Protein AF-A0A3C1HB62-F1 (afdb_monomer_lite)

Sequence (242 aa):
MCKCTKHFLVILIAGFAIGSRAVAGYGIGVTSPPEFAATLDGNAAFEARFFAAHFQQVFPASEFGALPPRGALLRTITYYQDPLGPVYPPKDGFGGVEIRVSTVTRDGSSLSPVFSENLGLDDFELIRPGDLHSLGRGIDLSSSSDGFLYDPAKGNLLLDVRGLALPFIVDGFTSDHPTSVWQLRGDGSLPAGKLTVNGLVTGFGFWVVPEPGVGLLTTTGLVCLAALRRVDRMPRLVSDRG

pLDDT: mean 83.86, std 13.92, range [47.91, 98.5]

Foldseek 3Di:
DDPVVVVVVVVLVVVVVVLPPQPFWDKDKFKPPNVCVVPVAAPDWAAQLQFQQKKKFWAALVSVVVADAQAFFWFKKKWAFHPVKDQADPPDDLFDKWKKKAFAADAQQRDDQQPVVGHHPQIGTNAGGPQFDDDDNIGIGGGPDPGDGDHSVRHIMMMMIGRGHHRIITHWYAAPHFGMFHDHPVCNPDSGGDTGRIDGTMMIMTIHRPDSPVVVVVVSVVVVVVVVVVVVPDPPPPPPDD

Structure (mmCIF, N/CA/C/O backbone):
data_AF-A0A3C1HB62-F1
#
_entry.id   AF-A0A3C1HB62-F1
#
loop_
_atom_site.group_PDB
_atom_site.id
_atom_site.type_symbol
_atom_site.label_atom_id
_atom_site.label_alt_id
_atom_site.label_comp_id
_atom_site.label_asym_id
_atom_site.label_entity_id
_atom_site.label_seq_id
_atom_site.pdbx_PDB_ins_code
_atom_site.Cartn_x
_atom_site.Cartn_y
_atom_site.Cartn_z
_atom_site.occupancy
_atom_site.B_iso_or_equiv
_atom_site.auth_seq_id
_atom_site.auth_comp_id
_atom_site.auth_asym_id
_atom_site.auth_atom_id
_atom_site.pdbx_PDB_model_num
ATOM 1 N N . MET A 1 1 ? -16.126 -6.674 58.981 1.00 48.59 1 MET A N 1
ATOM 2 C CA . MET A 1 1 ? -16.005 -6.775 57.506 1.00 48.59 1 MET A CA 1
ATOM 3 C C . MET A 1 1 ? -16.963 -7.849 57.008 1.00 48.59 1 MET A C 1
ATOM 5 O O . MET A 1 1 ? -16.872 -8.986 57.453 1.00 48.59 1 MET A O 1
ATOM 9 N N . CYS A 1 2 ? -17.941 -7.469 56.185 1.00 47.91 2 CYS A N 1
ATOM 10 C CA . CYS A 1 2 ? -19.078 -8.311 55.808 1.00 47.91 2 CYS A CA 1
ATOM 11 C C . CYS A 1 2 ? -18.674 -9.342 54.734 1.00 47.91 2 CYS A C 1
ATOM 13 O O . CYS A 1 2 ? -18.113 -8.971 53.705 1.00 47.91 2 CYS A O 1
ATOM 15 N N . LYS A 1 3 ? -18.959 -10.636 54.948 1.00 54.09 3 LYS A N 1
ATOM 16 C CA . LYS A 1 3 ? -18.632 -11.741 54.014 1.00 54.09 3 LYS A CA 1
ATOM 17 C C . LYS A 1 3 ? -19.274 -11.591 52.617 1.00 54.09 3 LYS A C 1
ATOM 19 O O . LYS A 1 3 ? -18.842 -12.254 51.676 1.00 54.09 3 LYS A O 1
ATOM 24 N N . CYS A 1 4 ? -20.254 -10.697 52.469 1.00 53.28 4 CYS A N 1
ATOM 25 C CA . CYS A 1 4 ? -21.010 -10.492 51.232 1.00 53.28 4 CYS A CA 1
ATOM 26 C C . CYS A 1 4 ? -20.198 -9.797 50.116 1.00 53.28 4 CYS A C 1
ATOM 28 O O . CYS A 1 4 ? -20.368 -10.110 48.942 1.00 53.28 4 CYS A O 1
ATOM 30 N N . THR A 1 5 ? -19.243 -8.923 50.454 1.00 53.22 5 THR A N 1
ATOM 31 C CA . THR A 1 5 ? -18.505 -8.124 49.453 1.00 53.22 5 THR A CA 1
ATOM 32 C C . THR A 1 5 ? -17.505 -8.952 48.631 1.00 53.22 5 THR A C 1
ATOM 34 O O . THR A 1 5 ? -17.215 -8.613 47.488 1.00 53.22 5 THR A O 1
ATOM 37 N N . LYS A 1 6 ? -17.001 -10.074 49.172 1.00 55.34 6 LYS A N 1
ATOM 38 C CA . LYS A 1 6 ? -16.025 -10.931 48.471 1.00 55.34 6 LYS A CA 1
ATOM 39 C C . LYS A 1 6 ? -16.637 -11.744 47.324 1.00 55.34 6 LYS A C 1
ATOM 41 O O . LYS A 1 6 ? -15.957 -11.965 46.332 1.00 55.34 6 LYS A O 1
ATOM 46 N N . HIS A 1 7 ? -17.903 -12.156 47.422 1.00 55.56 7 HIS A N 1
ATOM 47 C CA . HIS A 1 7 ? -18.537 -12.992 46.389 1.00 55.56 7 HIS A CA 1
ATOM 48 C C . HIS A 1 7 ? -18.904 -12.190 45.134 1.00 55.56 7 HIS A C 1
ATOM 50 O O . HIS A 1 7 ? -18.809 -12.699 44.022 1.00 55.56 7 HIS A O 1
ATOM 56 N N . PHE A 1 8 ? -19.248 -10.911 45.303 1.00 56.19 8 PHE A N 1
ATOM 57 C CA . PHE A 1 8 ? -19.601 -10.028 44.193 1.00 56.19 8 PHE A CA 1
ATOM 58 C C . PHE A 1 8 ? -18.405 -9.706 43.285 1.00 56.19 8 PHE A C 1
ATOM 60 O O . PHE A 1 8 ? -18.545 -9.672 42.066 1.00 56.19 8 PHE A O 1
ATOM 67 N N . LEU A 1 9 ? -17.216 -9.532 43.872 1.00 55.94 9 LEU A N 1
ATOM 68 C CA . LEU A 1 9 ? -15.990 -9.253 43.124 1.00 55.94 9 LEU A CA 1
ATOM 69 C C . LEU A 1 9 ? -15.558 -10.450 42.256 1.00 55.94 9 LEU A C 1
ATOM 71 O O . LEU A 1 9 ? -15.143 -10.262 41.117 1.00 55.94 9 LEU A O 1
ATOM 75 N N . VAL A 1 10 ? -15.705 -11.683 42.757 1.00 58.12 10 VAL A N 1
ATOM 76 C CA . VAL A 1 10 ? -15.323 -12.900 42.013 1.00 58.12 10 VAL A CA 1
ATOM 77 C C . VAL A 1 10 ? -16.240 -13.148 40.810 1.00 58.12 10 VAL A C 1
ATOM 79 O O . VAL A 1 10 ? -15.750 -13.514 39.744 1.00 58.12 10 VAL A O 1
ATOM 82 N N . ILE A 1 11 ? -17.548 -12.890 40.932 1.00 57.25 11 ILE A N 1
ATOM 83 C CA . ILE A 1 11 ? -18.499 -13.045 39.815 1.00 57.25 11 ILE A CA 1
ATOM 84 C C . ILE A 1 11 ? -18.221 -12.021 38.703 1.00 57.25 11 ILE A C 1
ATOM 86 O O . ILE A 1 11 ? -18.316 -12.352 37.522 1.00 57.25 11 ILE A O 1
ATOM 90 N N . LEU A 1 12 ? -17.822 -10.799 39.064 1.00 56.31 12 LEU A N 1
ATOM 91 C CA . LEU A 1 12 ? -17.525 -9.738 38.099 1.00 56.31 12 LEU A CA 1
ATOM 92 C C . LEU A 1 12 ? -16.233 -10.022 37.308 1.00 56.31 12 LEU A C 1
ATOM 94 O O . LEU A 1 12 ? -16.190 -9.796 36.101 1.00 56.31 12 LEU A O 1
ATOM 98 N N . ILE A 1 13 ? -15.220 -10.604 37.962 1.00 57.03 13 ILE A N 1
ATOM 99 C CA . ILE A 1 13 ? -13.976 -11.052 37.310 1.00 57.03 13 ILE A CA 1
ATOM 100 C C . ILE A 1 13 ? -14.236 -12.273 36.408 1.00 57.03 13 ILE A C 1
ATOM 102 O O . ILE A 1 13 ? -13.749 -12.317 35.279 1.00 57.03 13 ILE A O 1
ATOM 106 N N . ALA A 1 14 ? -15.047 -13.239 36.857 1.00 55.53 14 ALA A N 1
ATOM 107 C CA . ALA A 1 14 ? -15.382 -14.424 36.062 1.00 55.53 14 ALA A CA 1
ATOM 108 C C . ALA A 1 14 ? -16.238 -14.093 34.823 1.00 55.53 14 ALA A C 1
ATOM 110 O O . ALA A 1 14 ? -16.046 -14.694 33.768 1.00 55.53 14 ALA A O 1
ATOM 111 N N . GLY A 1 15 ? -17.137 -13.104 34.908 1.00 53.94 15 GLY A N 1
ATOM 112 C CA . GLY A 1 15 ? -17.929 -12.640 33.762 1.00 53.94 15 GLY A CA 1
ATOM 113 C C . GLY A 1 15 ? -17.085 -11.983 32.663 1.00 53.94 15 GLY A C 1
ATOM 114 O O . GLY A 1 15 ? -17.333 -12.208 31.478 1.00 53.94 15 GLY A O 1
ATOM 115 N N . PHE A 1 16 ? -16.039 -11.238 33.039 1.00 54.06 16 PHE A N 1
ATOM 116 C CA . PHE A 1 16 ? -15.130 -10.588 32.086 1.00 54.06 16 PHE A CA 1
ATOM 117 C C . PHE A 1 16 ? -14.259 -11.599 31.312 1.00 54.06 16 PHE A C 1
ATOM 119 O O . PHE A 1 16 ? -13.942 -11.390 30.140 1.00 54.06 16 PHE A O 1
ATOM 126 N N . ALA A 1 17 ? -13.927 -12.731 31.944 1.00 54.31 17 ALA A N 1
ATOM 127 C CA . ALA A 1 17 ? -13.121 -13.795 31.343 1.00 54.31 17 ALA A CA 1
ATOM 128 C C . ALA A 1 17 ? -13.887 -14.667 30.326 1.00 54.31 17 ALA A C 1
ATOM 130 O O . ALA A 1 17 ? -13.265 -15.302 29.481 1.00 54.31 17 ALA A O 1
ATOM 131 N N . ILE A 1 18 ? -15.226 -14.707 30.379 1.00 54.59 18 ILE A N 1
ATOM 132 C CA . ILE A 1 18 ? -16.042 -15.556 29.485 1.00 54.59 18 ILE A CA 1
ATOM 133 C C . ILE A 1 18 ? -16.546 -14.772 28.255 1.00 54.59 18 ILE A C 1
ATOM 135 O O . ILE A 1 18 ? -16.777 -15.362 27.200 1.00 54.59 18 ILE A O 1
ATOM 139 N N . GLY A 1 19 ? -16.676 -13.443 28.355 1.00 50.88 19 GLY A N 1
ATOM 140 C CA . GLY A 1 19 ? -17.160 -12.581 27.266 1.00 50.88 19 GLY A CA 1
ATOM 141 C C . GLY A 1 19 ? -16.113 -12.195 26.215 1.00 50.88 19 GLY A C 1
ATOM 142 O O . GLY A 1 19 ? -16.467 -11.719 25.142 1.00 50.88 19 GLY A O 1
ATOM 143 N N . SER A 1 20 ? -14.829 -12.423 26.484 1.00 53.50 20 SER A N 1
ATOM 144 C CA . SER A 1 20 ? -13.721 -12.116 25.574 1.00 53.50 20 SER A CA 1
ATOM 145 C C . SER A 1 20 ? -13.426 -13.290 24.635 1.00 53.50 20 SER A C 1
ATOM 147 O O . SER A 1 20 ? -12.286 -13.716 24.463 1.00 53.50 20 SER A O 1
ATOM 149 N N . ARG A 1 21 ? -14.460 -13.830 23.977 1.00 54.34 21 ARG A N 1
ATOM 150 C CA . ARG A 1 21 ? -14.210 -14.611 22.762 1.00 54.34 21 ARG A CA 1
ATOM 151 C C . ARG A 1 21 ? -13.804 -13.617 21.687 1.00 54.34 21 ARG A C 1
ATOM 153 O O . ARG A 1 21 ? -14.652 -12.893 21.175 1.00 54.34 21 ARG A O 1
ATOM 160 N N . ALA A 1 22 ? -12.504 -13.560 21.401 1.00 58.34 22 ALA A N 1
ATOM 161 C CA . ALA A 1 22 ? -11.991 -12.878 20.227 1.00 58.34 22 ALA A CA 1
ATOM 162 C C . ALA A 1 22 ? -12.790 -13.390 19.027 1.00 58.34 22 ALA A C 1
ATOM 164 O O . ALA A 1 22 ? -12.728 -14.573 18.687 1.00 58.34 22 ALA A O 1
ATOM 165 N N . VAL A 1 23 ? -13.616 -12.523 18.444 1.00 62.81 23 VAL A N 1
ATOM 166 C CA . VAL A 1 23 ? -14.215 -12.829 17.153 1.00 62.81 23 VAL A CA 1
ATOM 167 C C . VAL A 1 23 ? -13.027 -12.919 16.206 1.00 62.81 23 VAL A C 1
ATOM 169 O O . VAL A 1 23 ? -12.256 -11.964 16.088 1.00 62.81 23 VAL A O 1
ATOM 172 N N . ALA A 1 24 ? -12.816 -14.098 15.624 1.00 74.88 24 ALA A N 1
ATOM 173 C CA . ALA A 1 24 ? -11.790 -14.259 14.612 1.00 74.88 24 ALA A CA 1
ATOM 174 C C . ALA A 1 24 ? -12.109 -13.257 13.500 1.00 74.88 24 ALA A C 1
ATOM 176 O O . ALA A 1 24 ? -13.231 -13.238 12.989 1.00 74.88 24 ALA A O 1
ATOM 177 N N . GLY A 1 25 ? -11.155 -12.380 13.188 1.00 80.69 25 GLY A N 1
ATOM 178 C CA . GLY A 1 25 ? -11.302 -11.504 12.034 1.00 80.69 25 GLY A CA 1
ATOM 179 C C . GLY A 1 25 ? -11.463 -12.326 10.757 1.00 80.69 25 GLY A C 1
ATOM 180 O O . GLY A 1 25 ? -11.210 -13.533 10.737 1.00 80.69 25 GLY A O 1
ATOM 181 N N . TYR A 1 26 ? -11.908 -11.669 9.696 1.00 88.88 26 TYR A N 1
ATOM 182 C CA . TYR A 1 26 ? -11.973 -12.271 8.371 1.00 88.88 26 TYR A CA 1
ATOM 183 C C . TYR A 1 26 ? -11.112 -11.468 7.397 1.00 88.88 26 TYR A C 1
ATOM 185 O O . TYR A 1 26 ? -10.894 -10.267 7.588 1.00 88.88 26 TYR A O 1
ATOM 193 N N . GLY A 1 27 ? -10.606 -12.159 6.376 1.00 93.19 27 GLY A N 1
ATOM 194 C CA . GLY A 1 27 ? -9.781 -11.569 5.331 1.00 93.19 27 GLY A CA 1
ATOM 195 C C . GLY A 1 27 ? -10.622 -10.989 4.194 1.00 93.19 27 GLY A C 1
ATOM 196 O O . GLY A 1 27 ? -11.608 -11.603 3.789 1.00 93.19 27 GLY A O 1
ATOM 197 N N . ILE A 1 28 ? -10.212 -9.838 3.662 1.00 95.31 28 ILE A N 1
ATOM 198 C CA . ILE A 1 28 ? -10.749 -9.241 2.434 1.00 95.31 28 ILE A CA 1
ATOM 199 C C . ILE A 1 28 ? -9.591 -9.071 1.454 1.00 95.31 28 ILE A C 1
ATOM 201 O O . ILE A 1 28 ? -8.600 -8.423 1.784 1.00 95.31 28 ILE A O 1
ATOM 205 N N . GLY A 1 29 ? -9.721 -9.649 0.261 1.00 95.19 29 GLY A N 1
ATOM 206 C CA . GLY A 1 29 ? -8.810 -9.403 -0.855 1.00 95.19 29 GLY A CA 1
ATOM 207 C C . GLY A 1 29 ? -9.346 -8.282 -1.740 1.00 95.19 29 GLY A C 1
ATOM 208 O O . GLY A 1 29 ? -10.521 -8.308 -2.106 1.00 95.19 29 GLY A O 1
ATOM 209 N N . VAL A 1 30 ? -8.500 -7.317 -2.084 1.00 96.50 30 VAL A N 1
ATOM 210 C CA . VAL A 1 30 ? -8.800 -6.255 -3.054 1.00 96.50 30 VAL A CA 1
ATOM 211 C C . VAL A 1 30 ? -7.692 -6.244 -4.096 1.00 96.50 30 VAL A C 1
ATOM 213 O O . VAL A 1 30 ? -6.523 -6.234 -3.731 1.00 96.50 30 VAL A O 1
ATOM 216 N N . THR A 1 31 ? -8.041 -6.230 -5.378 1.00 96.19 31 THR A N 1
ATOM 217 C CA . THR A 1 31 ? -7.077 -6.041 -6.469 1.00 96.19 31 THR A CA 1
ATOM 218 C C . THR A 1 31 ? -7.295 -4.671 -7.081 1.00 96.19 31 THR A C 1
ATOM 220 O O . THR A 1 31 ? -8.436 -4.279 -7.322 1.00 96.19 31 THR A O 1
ATOM 223 N N . SER A 1 32 ? -6.199 -3.964 -7.325 1.00 95.88 32 SER A N 1
ATOM 224 C CA . SER A 1 32 ? -6.187 -2.684 -8.014 1.00 95.88 32 SER A CA 1
ATOM 225 C C . SER A 1 32 ? -5.306 -2.741 -9.266 1.00 95.88 32 SER A C 1
ATOM 227 O O . SER A 1 32 ? -4.167 -3.214 -9.168 1.00 95.88 32 SER A O 1
ATOM 229 N N . PRO A 1 33 ? -5.771 -2.200 -10.403 1.00 95.75 33 PRO A N 1
ATOM 230 C CA . PRO A 1 33 ? -7.143 -1.734 -10.641 1.00 95.75 33 PRO A CA 1
ATOM 231 C C . PRO A 1 33 ? -8.180 -2.882 -10.640 1.00 95.75 33 PRO A C 1
ATOM 233 O O . PRO A 1 33 ? -7.835 -4.024 -10.969 1.00 95.75 33 PRO A O 1
ATOM 236 N N . PRO A 1 34 ? -9.447 -2.634 -10.248 1.00 94.25 34 PRO A N 1
ATOM 237 C CA . PRO A 1 34 ? -10.453 -3.688 -10.078 1.00 94.25 34 PRO A CA 1
ATOM 238 C C . PRO A 1 34 ? -10.848 -4.388 -11.386 1.00 94.25 34 PRO A C 1
ATOM 240 O O . PRO A 1 34 ? -11.261 -5.548 -11.356 1.00 94.25 34 PRO A O 1
ATOM 243 N N . GLU A 1 35 ? -10.703 -3.733 -12.538 1.00 91.88 35 GLU A N 1
ATOM 244 C CA . GLU A 1 35 ? -10.959 -4.318 -13.857 1.00 91.88 35 GLU A CA 1
ATOM 245 C C . GLU A 1 35 ? -10.046 -5.511 -14.180 1.00 91.88 35 GLU A C 1
ATOM 247 O O . GLU A 1 35 ? -10.437 -6.382 -14.957 1.00 91.88 35 GLU A O 1
ATOM 252 N N . PHE A 1 36 ? -8.882 -5.606 -13.530 1.00 90.44 36 PHE A N 1
ATOM 253 C CA . PHE A 1 36 ? -7.933 -6.706 -13.703 1.00 90.44 36 PHE A CA 1
ATOM 254 C C . PHE A 1 36 ? -8.098 -7.810 -12.654 1.00 90.44 36 PHE A C 1
ATOM 256 O O . PHE A 1 36 ? -7.416 -8.827 -12.719 1.00 90.44 36 PHE A O 1
ATOM 263 N N . ALA A 1 37 ? -9.030 -7.677 -11.703 1.00 86.31 37 ALA A N 1
ATOM 264 C CA . ALA A 1 37 ? -9.215 -8.665 -10.637 1.00 86.31 37 ALA A CA 1
ATOM 265 C C . ALA A 1 37 ? -9.605 -10.063 -11.159 1.00 86.31 37 ALA A C 1
ATOM 267 O O . ALA A 1 37 ? -9.297 -11.070 -10.525 1.00 86.31 37 ALA A O 1
ATOM 268 N N . ALA A 1 38 ? -10.293 -10.135 -12.305 1.00 84.81 38 ALA A N 1
ATOM 269 C CA . ALA A 1 38 ? -10.748 -11.398 -12.889 1.00 84.81 38 ALA A CA 1
ATOM 270 C C . ALA A 1 38 ? -9.670 -12.108 -13.722 1.00 84.81 38 ALA A C 1
ATOM 272 O O . ALA A 1 38 ? -9.658 -13.337 -13.783 1.00 84.81 38 ALA A O 1
ATOM 273 N N . THR A 1 39 ? -8.798 -11.345 -14.382 1.00 85.12 39 THR A N 1
ATOM 274 C CA . THR A 1 39 ? -7.768 -11.875 -15.286 1.00 85.12 39 THR A CA 1
ATOM 275 C C . THR A 1 39 ? -6.411 -11.994 -14.609 1.00 85.12 39 THR A C 1
ATOM 277 O O . THR A 1 39 ? -5.652 -12.892 -14.965 1.00 85.12 39 THR A O 1
ATOM 280 N N . LEU A 1 40 ? -6.134 -11.135 -13.618 1.00 80.25 40 LEU A N 1
ATOM 281 C CA . LEU A 1 40 ? -4.801 -10.908 -13.047 1.00 80.25 40 LEU A CA 1
ATOM 282 C C . LEU A 1 40 ? -3.753 -10.656 -14.142 1.00 80.25 40 LEU A C 1
ATOM 284 O O . LEU A 1 40 ? -2.616 -11.107 -14.038 1.00 80.25 40 LEU A O 1
ATOM 288 N N . ASP A 1 41 ? -4.219 -10.025 -15.216 1.00 82.81 41 ASP A N 1
ATOM 289 C CA . ASP A 1 41 ? -3.481 -9.711 -16.429 1.00 82.81 41 ASP A CA 1
ATOM 290 C C . ASP A 1 41 ? -3.910 -8.306 -16.829 1.00 82.81 41 ASP A C 1
ATOM 292 O O . ASP A 1 41 ? -5.078 -8.077 -17.184 1.00 82.81 41 ASP A O 1
ATOM 296 N N . GLY A 1 42 ? -2.989 -7.374 -16.642 1.00 82.69 42 GLY A N 1
ATOM 297 C CA . GLY A 1 42 ? -3.105 -5.977 -16.975 1.00 82.69 42 GLY A CA 1
ATOM 298 C C . GLY A 1 42 ? -2.987 -5.735 -18.475 1.00 82.69 42 GLY A C 1
ATOM 299 O O . GLY A 1 42 ? -3.122 -6.627 -19.310 1.00 82.69 42 GLY A O 1
ATOM 300 N N . ASN A 1 43 ? -2.768 -4.476 -18.850 1.00 87.69 43 ASN A N 1
ATOM 301 C CA . ASN A 1 43 ? -2.533 -4.097 -20.247 1.00 87.69 43 ASN A CA 1
ATOM 302 C C . ASN A 1 43 ? -1.073 -3.702 -20.520 1.00 87.69 43 ASN A C 1
ATOM 304 O O . ASN A 1 43 ? -0.765 -3.217 -21.613 1.00 87.69 43 ASN A O 1
ATOM 308 N N . ALA A 1 44 ? -0.185 -3.891 -19.541 1.00 90.50 44 ALA A N 1
ATOM 309 C CA . ALA A 1 44 ? 1.225 -3.560 -19.632 1.00 90.50 44 ALA A CA 1
ATOM 310 C C . ALA A 1 44 ? 2.081 -4.519 -18.794 1.00 90.50 44 ALA A C 1
ATOM 312 O O . ALA A 1 44 ? 1.646 -5.050 -17.783 1.00 90.50 44 ALA A O 1
ATOM 313 N N . ALA A 1 45 ? 3.343 -4.662 -19.188 1.00 89.62 45 ALA A N 1
ATOM 314 C CA . ALA A 1 45 ? 4.304 -5.518 -18.509 1.00 89.62 45 ALA A CA 1
ATOM 315 C C . ALA A 1 45 ? 5.533 -4.693 -18.118 1.00 89.62 45 ALA A C 1
ATOM 317 O O . ALA A 1 45 ? 6.088 -3.962 -18.948 1.00 89.62 45 ALA A O 1
ATOM 318 N N . PHE A 1 46 ? 5.988 -4.812 -16.870 1.00 86.50 46 PHE A N 1
ATOM 319 C CA . PHE A 1 46 ? 7.103 -4.016 -16.366 1.00 86.50 46 PHE A CA 1
ATOM 320 C C . PHE A 1 46 ? 8.224 -4.869 -15.798 1.00 86.50 46 PHE A C 1
ATOM 322 O O . PHE A 1 46 ? 8.046 -5.712 -14.920 1.00 86.50 46 PHE A O 1
ATOM 329 N N . GLU A 1 47 ? 9.441 -4.605 -16.263 1.00 81.56 47 GLU A N 1
ATOM 330 C CA . GLU A 1 47 ? 10.602 -5.222 -15.647 1.00 81.56 47 GLU A CA 1
ATOM 331 C C . GLU A 1 47 ? 10.853 -4.609 -14.268 1.00 81.56 47 GLU A C 1
ATOM 333 O O . GLU A 1 47 ? 11.119 -3.411 -14.151 1.00 81.56 47 GLU A O 1
ATOM 338 N N . ALA A 1 48 ? 10.864 -5.442 -13.225 1.00 71.50 48 ALA A N 1
ATOM 339 C CA . ALA A 1 48 ? 11.056 -4.995 -11.845 1.00 71.50 48 ALA A CA 1
ATOM 340 C C . ALA A 1 48 ? 12.338 -4.168 -11.629 1.00 71.50 48 ALA A C 1
ATOM 342 O O . ALA A 1 48 ? 12.403 -3.341 -10.724 1.00 71.50 48 ALA A O 1
ATOM 343 N N . ARG A 1 49 ? 13.349 -4.322 -12.502 1.00 71.19 49 ARG A N 1
ATOM 344 C CA . ARG A 1 49 ? 14.579 -3.512 -12.478 1.00 71.19 49 ARG A CA 1
ATOM 345 C C . ARG A 1 49 ? 14.327 -2.004 -12.593 1.00 71.19 49 ARG A C 1
ATOM 347 O O . ARG A 1 49 ? 15.170 -1.226 -12.152 1.00 71.19 49 ARG A O 1
ATOM 354 N N . PHE A 1 50 ? 13.197 -1.592 -13.171 1.00 67.75 50 PHE A N 1
ATOM 355 C CA . PHE A 1 50 ? 12.806 -0.186 -13.245 1.00 67.75 50 PHE A CA 1
ATOM 356 C C . PHE A 1 50 ? 12.346 0.370 -11.894 1.00 67.75 50 PHE A C 1
ATOM 358 O O . PHE A 1 50 ? 12.499 1.559 -11.663 1.00 67.75 50 PHE A O 1
ATOM 365 N N . PHE A 1 51 ? 11.888 -0.476 -10.972 1.00 70.06 51 PHE A N 1
ATOM 366 C CA . PHE A 1 51 ? 11.403 -0.079 -9.642 1.00 70.06 51 PHE A CA 1
ATOM 367 C C . PHE A 1 51 ? 12.418 -0.357 -8.527 1.00 70.06 51 PHE A C 1
ATOM 369 O O . PHE A 1 51 ? 12.125 -0.205 -7.344 1.00 70.06 51 PHE A O 1
ATOM 376 N N . ALA A 1 52 ? 13.628 -0.784 -8.895 1.00 73.81 52 ALA A N 1
ATOM 377 C CA . ALA A 1 52 ? 14.556 -1.400 -7.959 1.00 73.81 52 ALA A CA 1
ATOM 378 C C . ALA A 1 52 ? 15.271 -0.436 -6.999 1.00 73.81 52 ALA A C 1
ATOM 380 O O . ALA A 1 52 ? 15.894 -0.921 -6.054 1.00 73.81 52 ALA A O 1
ATOM 381 N N . ALA A 1 53 ? 15.218 0.886 -7.212 1.00 85.75 53 ALA A N 1
ATOM 382 C CA . ALA A 1 53 ? 15.641 1.855 -6.193 1.00 85.75 53 ALA A CA 1
ATOM 383 C C . ALA A 1 53 ? 14.462 2.271 -5.313 1.00 85.75 53 ALA A C 1
ATOM 385 O O . ALA A 1 53 ? 14.450 1.952 -4.124 1.00 85.75 53 ALA A O 1
ATOM 386 N N . HIS A 1 54 ? 13.495 2.975 -5.905 1.00 93.12 54 HIS A N 1
ATOM 387 C CA . HIS A 1 54 ? 12.399 3.626 -5.191 1.00 93.12 54 HIS A CA 1
ATOM 388 C C . HIS A 1 54 ? 11.192 3.778 -6.124 1.00 93.12 54 HIS A C 1
ATOM 390 O O . HIS A 1 54 ? 11.330 4.257 -7.253 1.00 93.12 54 HIS A O 1
ATOM 396 N N . PHE A 1 55 ? 10.022 3.349 -5.670 1.00 94.50 55 PHE A N 1
ATOM 397 C CA . PHE A 1 55 ? 8.759 3.407 -6.391 1.00 94.50 55 PHE A CA 1
ATOM 398 C C . PHE A 1 55 ? 7.634 3.816 -5.444 1.00 94.50 55 PHE A C 1
ATOM 400 O O . PHE A 1 55 ? 7.494 3.238 -4.375 1.00 94.50 55 PHE A O 1
ATOM 407 N N . GLN A 1 56 ? 6.813 4.780 -5.844 1.00 96.69 56 GLN A N 1
ATOM 408 C CA . GLN A 1 56 ? 5.600 5.164 -5.133 1.00 96.69 56 GLN A CA 1
ATOM 409 C C . GLN A 1 56 ? 4.399 5.062 -6.060 1.00 96.69 56 GLN A C 1
ATOM 411 O O . GLN A 1 56 ? 4.466 5.580 -7.167 1.00 96.69 56 GLN A O 1
ATOM 416 N N . GLN A 1 57 ? 3.295 4.472 -5.609 1.00 97.06 57 GLN A N 1
ATOM 417 C CA . GLN A 1 57 ? 2.041 4.405 -6.366 1.00 97.06 57 GLN A CA 1
ATOM 418 C C . GLN A 1 57 ? 0.857 4.765 -5.474 1.00 97.06 57 GLN A C 1
ATOM 420 O O . GLN A 1 57 ? 0.785 4.337 -4.321 1.00 97.06 57 GLN A O 1
ATOM 425 N N . VAL A 1 58 ? -0.068 5.554 -6.019 1.00 97.94 58 VAL A N 1
ATOM 426 C CA . VAL A 1 58 ? -1.325 5.915 -5.354 1.00 97.94 58 VAL A CA 1
ATOM 427 C C . VAL A 1 58 ? -2.439 5.009 -5.858 1.00 97.94 58 VAL A C 1
ATOM 429 O O . VAL A 1 58 ? -2.623 4.850 -7.062 1.00 97.94 58 VAL A O 1
ATOM 432 N N . PHE A 1 59 ? -3.205 4.466 -4.920 1.00 97.75 59 PHE A N 1
ATOM 433 C CA . PHE A 1 59 ? -4.359 3.611 -5.148 1.00 97.75 59 PHE A CA 1
ATOM 434 C C . PHE A 1 59 ? -5.635 4.360 -4.735 1.00 97.75 59 PHE A C 1
ATOM 436 O O . PHE A 1 59 ? -5.778 4.711 -3.554 1.00 97.75 59 PHE A O 1
ATOM 443 N N . PRO A 1 60 ? -6.550 4.652 -5.677 1.00 97.56 60 PRO A N 1
ATOM 444 C CA . PRO A 1 60 ? -7.771 5.397 -5.394 1.00 97.56 60 PRO A CA 1
ATOM 445 C C . PRO A 1 60 ? -8.647 4.735 -4.324 1.00 97.56 60 PRO A C 1
ATOM 447 O O . PRO A 1 60 ? -8.964 3.550 -4.399 1.00 97.56 60 PRO A O 1
ATOM 450 N N . ALA A 1 61 ? -9.134 5.523 -3.365 1.00 97.94 61 ALA A N 1
ATOM 451 C CA . ALA A 1 61 ? -9.995 5.050 -2.279 1.00 97.94 61 ALA A CA 1
ATOM 452 C C . ALA A 1 61 ? -11.271 4.341 -2.774 1.00 97.94 61 ALA A C 1
ATOM 454 O O . ALA A 1 61 ? -11.788 3.441 -2.111 1.00 97.94 61 ALA A O 1
ATOM 455 N N . SER A 1 62 ? -11.768 4.720 -3.957 1.00 97.25 62 SER A N 1
ATOM 456 C CA . SER A 1 62 ? -12.946 4.122 -4.595 1.00 97.25 62 SER A CA 1
ATOM 457 C C . SER A 1 62 ? -12.794 2.634 -4.908 1.00 97.25 62 SER A C 1
ATOM 459 O O . SER A 1 62 ? -13.797 1.930 -4.993 1.00 97.25 62 SER A O 1
ATOM 461 N N . GLU A 1 63 ? -11.568 2.136 -5.054 1.00 97.19 63 GLU A N 1
ATOM 462 C CA . GLU A 1 63 ? -11.299 0.723 -5.342 1.00 97.19 63 GLU A CA 1
ATOM 463 C C . GLU A 1 63 ? -11.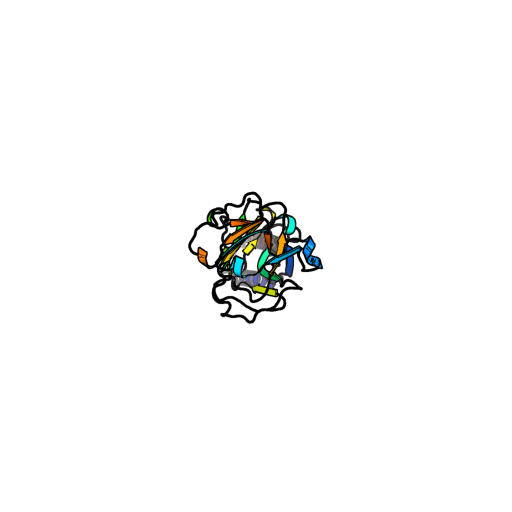441 -0.164 -4.099 1.00 97.19 63 GLU A C 1
ATOM 465 O O . GLU A 1 63 ? -11.631 -1.374 -4.197 1.00 97.19 63 GLU A O 1
ATOM 470 N N . PHE A 1 64 ? -11.434 0.440 -2.909 1.00 97.62 64 PHE A N 1
ATOM 471 C CA . PHE A 1 64 ? -11.502 -0.254 -1.625 1.00 97.62 64 PHE A CA 1
ATOM 472 C C . PHE A 1 64 ? -12.917 -0.264 -1.029 1.00 97.62 64 PHE A C 1
ATOM 474 O O . PHE A 1 64 ? -13.091 -0.420 0.180 1.00 97.62 64 PHE A O 1
ATOM 481 N N . GLY A 1 65 ? -13.951 -0.141 -1.869 1.00 96.88 65 GLY A N 1
ATOM 482 C CA . GLY A 1 65 ? -15.358 -0.124 -1.444 1.00 96.88 65 GLY A CA 1
ATOM 483 C C . GLY A 1 65 ? -15.849 -1.412 -0.764 1.00 96.88 65 GLY A C 1
ATOM 484 O O . GLY A 1 65 ? -16.905 -1.405 -0.138 1.00 96.88 65 GLY A O 1
ATOM 485 N N . ALA A 1 66 ? -15.089 -2.509 -0.859 1.00 96.38 66 ALA A N 1
ATOM 486 C CA . ALA A 1 66 ? -15.363 -3.757 -0.146 1.00 96.38 66 ALA A CA 1
ATOM 487 C C . ALA A 1 66 ? -14.982 -3.711 1.348 1.00 96.38 66 ALA A C 1
ATOM 489 O O . ALA A 1 66 ? -15.398 -4.588 2.107 1.00 96.38 66 ALA A O 1
ATOM 490 N N . LEU A 1 67 ? -14.186 -2.725 1.782 1.00 96.62 67 LEU A N 1
ATOM 491 C CA . LEU A 1 67 ? -13.791 -2.587 3.182 1.00 96.62 67 LEU A CA 1
ATOM 492 C C . LEU A 1 67 ? -14.964 -2.096 4.045 1.00 96.62 67 LEU A C 1
ATOM 494 O O . LEU A 1 67 ? -15.794 -1.310 3.582 1.00 96.62 67 LEU A O 1
ATOM 498 N N . PRO A 1 68 ? -15.054 -2.536 5.314 1.00 95.44 68 PRO A N 1
ATOM 499 C CA . PRO A 1 68 ? -16.101 -2.064 6.204 1.00 95.44 68 PRO A CA 1
ATOM 500 C C . PRO A 1 68 ? -15.936 -0.564 6.496 1.00 95.44 68 PRO A C 1
ATOM 502 O O . PRO A 1 68 ? -14.835 -0.015 6.374 1.00 95.44 68 PRO A O 1
ATOM 505 N N . PRO A 1 69 ? -17.006 0.110 6.957 1.00 92.06 69 PRO A N 1
ATOM 506 C CA . PRO A 1 69 ? -16.884 1.455 7.500 1.00 92.06 69 PRO A CA 1
ATOM 507 C C . PRO A 1 69 ? -15.797 1.472 8.580 1.00 92.06 69 PRO A C 1
ATOM 509 O O . PRO A 1 69 ? -15.806 0.604 9.453 1.00 92.06 69 PRO A O 1
ATOM 512 N N . ARG A 1 70 ? -14.901 2.469 8.541 1.00 92.81 70 ARG A N 1
ATOM 513 C CA . ARG A 1 70 ? -13.695 2.608 9.391 1.00 92.81 70 ARG A CA 1
ATOM 514 C C . ARG A 1 70 ? -12.481 1.773 8.969 1.00 92.81 70 ARG A C 1
ATOM 516 O O . ARG A 1 70 ? -11.450 1.852 9.639 1.00 92.81 70 ARG A O 1
ATOM 523 N N . GLY A 1 71 ? -12.579 1.026 7.873 1.00 95.81 71 GLY A N 1
ATOM 524 C CA . GLY A 1 71 ? -11.429 0.383 7.258 1.00 95.81 71 GLY A CA 1
ATOM 525 C C . GLY A 1 71 ? -11.038 -0.971 7.845 1.00 95.81 71 GLY A C 1
ATOM 526 O O . GLY A 1 71 ? -11.772 -1.595 8.610 1.00 95.81 71 GLY A O 1
ATOM 527 N N . ALA A 1 72 ? -9.859 -1.448 7.457 1.00 96.44 72 ALA A N 1
ATOM 528 C CA . ALA A 1 72 ? -9.322 -2.743 7.867 1.00 96.44 72 ALA A CA 1
ATOM 529 C C . ALA A 1 72 ? -7.788 -2.712 7.938 1.00 96.44 72 ALA A C 1
ATOM 531 O O . ALA A 1 72 ? -7.150 -1.795 7.422 1.00 96.44 72 ALA A O 1
ATOM 532 N N . LEU A 1 73 ? -7.183 -3.713 8.584 1.00 95.94 73 LEU A N 1
ATOM 533 C CA . LEU A 1 73 ? -5.727 -3.814 8.687 1.00 95.94 73 LEU A CA 1
ATOM 534 C C . LEU A 1 73 ? -5.146 -4.402 7.403 1.00 95.94 73 LEU A C 1
ATOM 536 O O . LEU A 1 73 ? -5.294 -5.598 7.160 1.00 95.94 73 LEU A O 1
ATOM 540 N N . LEU A 1 74 ? -4.461 -3.589 6.607 1.00 96.12 74 LEU A N 1
ATOM 541 C CA . LEU A 1 74 ? -3.632 -4.049 5.501 1.00 96.12 74 LEU A CA 1
ATOM 542 C C . LEU A 1 74 ? -2.451 -4.847 6.052 1.00 96.12 74 LEU A C 1
ATOM 544 O O . LEU A 1 74 ? -1.701 -4.353 6.895 1.00 96.12 74 LEU A O 1
ATOM 548 N N . ARG A 1 75 ? -2.287 -6.081 5.577 1.00 92.44 75 ARG A N 1
ATOM 549 C CA . ARG A 1 75 ? -1.237 -6.995 6.050 1.00 92.44 75 ARG A CA 1
ATOM 550 C C . ARG A 1 75 ? -0.444 -7.640 4.940 1.00 92.44 75 ARG A C 1
ATOM 552 O O . ARG A 1 75 ? 0.712 -7.986 5.173 1.00 92.44 75 ARG A O 1
ATOM 559 N N . THR A 1 76 ? -1.064 -7.830 3.781 1.00 91.75 76 THR A N 1
ATOM 560 C CA . THR A 1 76 ? -0.406 -8.461 2.645 1.00 91.75 76 THR A CA 1
ATOM 561 C C . THR A 1 76 ? -0.508 -7.586 1.413 1.00 91.75 76 THR A C 1
ATOM 563 O O . THR A 1 76 ? -1.553 -6.988 1.153 1.00 91.75 76 THR A O 1
ATOM 566 N N . ILE A 1 77 ? 0.577 -7.542 0.6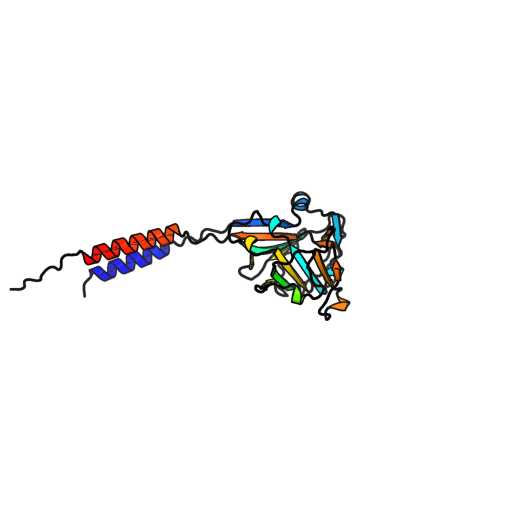52 1.00 92.75 77 ILE A N 1
ATOM 567 C CA . ILE A 1 77 ? 0.612 -6.978 -0.695 1.00 92.75 77 ILE A CA 1
ATOM 568 C C . ILE A 1 77 ? 1.034 -8.086 -1.642 1.00 92.75 77 ILE A C 1
ATOM 570 O O . ILE A 1 77 ? 1.978 -8.808 -1.344 1.00 92.75 77 ILE A O 1
ATOM 574 N N . THR A 1 78 ? 0.360 -8.201 -2.775 1.00 91.44 78 THR A N 1
ATOM 575 C CA . THR A 1 78 ? 0.655 -9.205 -3.789 1.00 91.44 78 THR A CA 1
ATOM 576 C C . THR A 1 78 ? 1.002 -8.512 -5.096 1.00 91.44 78 THR A C 1
ATOM 578 O O . THR A 1 78 ? 0.180 -7.780 -5.642 1.00 91.44 78 THR A O 1
ATOM 581 N N . TYR A 1 79 ? 2.199 -8.765 -5.621 1.00 90.44 79 TYR A N 1
ATOM 582 C CA . TYR A 1 79 ? 2.532 -8.424 -7.007 1.00 90.44 79 TYR A CA 1
ATOM 583 C C . TYR A 1 79 ? 2.293 -9.628 -7.908 1.00 90.44 79 TYR A C 1
ATOM 585 O O . TYR A 1 79 ? 2.762 -10.729 -7.600 1.00 90.44 79 TYR A O 1
ATOM 593 N N . TYR A 1 80 ? 1.595 -9.412 -9.019 1.00 89.12 80 TYR A N 1
ATOM 594 C CA . TYR A 1 80 ? 1.300 -10.459 -9.991 1.00 89.12 80 TYR A CA 1
ATOM 595 C C . TYR A 1 80 ? 2.398 -10.544 -11.051 1.00 89.12 80 TYR A C 1
ATOM 597 O O . TYR A 1 80 ? 2.991 -9.541 -11.451 1.00 89.12 80 TYR A O 1
ATOM 605 N N . GLN A 1 81 ? 2.705 -11.768 -11.468 1.00 89.38 81 GLN A N 1
ATOM 606 C CA . GLN A 1 81 ? 3.593 -12.011 -12.594 1.00 89.38 81 GLN A CA 1
ATOM 607 C C . GLN A 1 81 ? 2.817 -11.801 -13.900 1.00 89.38 81 GLN A C 1
ATOM 609 O O . GLN A 1 81 ? 1.739 -12.369 -14.057 1.00 89.38 81 GLN A O 1
ATOM 614 N N . ASP A 1 82 ? 3.411 -11.079 -14.850 1.00 89.88 82 ASP A N 1
ATOM 615 C CA . ASP A 1 82 ? 2.892 -10.992 -16.216 1.00 89.88 82 ASP A CA 1
ATOM 616 C C . ASP A 1 82 ? 2.871 -12.395 -16.867 1.00 89.88 82 ASP A C 1
ATOM 618 O O . ASP A 1 82 ? 3.898 -13.092 -16.864 1.00 89.88 82 ASP A O 1
ATOM 622 N N . PRO A 1 83 ? 1.736 -12.851 -17.427 1.00 86.25 83 PRO A N 1
ATOM 623 C CA . PRO A 1 83 ? 1.585 -14.221 -17.919 1.00 86.25 83 PRO A CA 1
ATOM 624 C C . PRO A 1 83 ? 2.454 -14.543 -19.143 1.00 86.25 83 PRO A C 1
ATOM 626 O O . PRO A 1 83 ? 2.700 -15.720 -19.424 1.00 86.25 83 PRO A O 1
ATOM 629 N N . LEU A 1 84 ? 2.925 -13.526 -19.868 1.00 87.06 84 LEU A N 1
ATOM 630 C CA . LEU A 1 84 ? 3.806 -13.659 -21.031 1.00 87.06 84 LEU A CA 1
ATOM 631 C C . LEU A 1 84 ? 5.283 -13.429 -20.670 1.00 87.06 84 LEU A C 1
ATOM 633 O O . LEU A 1 84 ? 6.179 -13.702 -21.476 1.00 87.06 84 LEU A O 1
ATOM 637 N N . GLY A 1 85 ? 5.547 -12.946 -19.457 1.00 83.06 85 GLY A N 1
ATOM 638 C CA . GLY A 1 85 ? 6.856 -12.564 -18.971 1.00 83.06 85 GLY A CA 1
ATOM 639 C C . GLY A 1 85 ? 7.756 -13.761 -18.643 1.00 83.06 85 GLY A C 1
ATOM 640 O O . GLY A 1 85 ? 7.333 -14.699 -17.958 1.00 83.06 85 GLY A O 1
ATOM 641 N N . PRO A 1 86 ? 9.037 -13.745 -19.059 1.00 81.88 86 PRO A N 1
ATOM 642 C CA . PRO A 1 86 ? 10.001 -14.741 -18.618 1.00 81.88 86 PRO A CA 1
ATOM 643 C C . PRO A 1 86 ? 10.228 -14.662 -17.102 1.00 81.88 86 PRO A C 1
ATOM 645 O O . PRO A 1 86 ? 10.294 -13.581 -16.511 1.00 81.88 86 PRO A O 1
ATOM 648 N N . VAL A 1 87 ? 10.432 -15.829 -16.488 1.00 80.38 87 VAL A N 1
ATOM 649 C CA . VAL A 1 87 ? 10.968 -15.943 -15.128 1.00 80.38 87 VAL A CA 1
ATOM 650 C C . VAL A 1 87 ? 12.486 -16.012 -15.226 1.00 80.38 87 VAL A C 1
ATOM 652 O O . VAL A 1 87 ? 13.050 -16.910 -15.851 1.00 80.38 87 VAL A O 1
ATOM 655 N N . TYR A 1 88 ? 13.156 -15.056 -14.604 1.00 77.62 88 TYR A N 1
ATOM 656 C CA . TYR A 1 88 ? 14.599 -15.025 -14.470 1.00 77.62 88 TYR A CA 1
ATOM 657 C C . TYR A 1 88 ? 15.024 -15.787 -13.210 1.00 77.62 88 TYR A C 1
ATOM 659 O O . TYR A 1 88 ? 14.349 -15.726 -12.184 1.00 77.62 88 TYR A O 1
ATOM 667 N N . PRO A 1 89 ? 16.165 -16.493 -13.226 1.00 69.31 89 PRO A N 1
ATOM 668 C CA . PRO A 1 89 ? 16.745 -16.984 -11.986 1.00 69.31 89 PRO A CA 1
ATOM 669 C C . PRO A 1 89 ? 17.058 -15.777 -11.081 1.00 69.31 89 PRO A C 1
ATOM 671 O O . PRO A 1 89 ? 17.600 -14.785 -11.585 1.00 69.31 89 PRO A O 1
ATOM 674 N N . PRO A 1 90 ? 16.737 -15.827 -9.773 1.00 64.94 90 PRO A N 1
ATOM 675 C CA . PRO A 1 90 ? 17.098 -14.755 -8.855 1.00 64.94 90 PRO A CA 1
ATOM 676 C C . PRO A 1 90 ? 18.620 -14.601 -8.878 1.00 64.94 90 PRO A C 1
ATOM 678 O O . PRO A 1 90 ? 19.341 -15.507 -8.466 1.00 64.94 90 PRO A O 1
ATOM 681 N N . LYS A 1 91 ? 19.112 -13.495 -9.450 1.00 59.31 91 LYS A N 1
ATOM 682 C CA . LYS A 1 91 ? 20.554 -13.305 -9.666 1.00 59.31 91 LYS A CA 1
ATOM 683 C C . LYS A 1 91 ? 21.297 -12.921 -8.394 1.00 59.31 91 LYS A C 1
ATOM 685 O O . LYS A 1 91 ? 22.452 -13.291 -8.268 1.00 59.31 91 LYS A O 1
ATOM 690 N N . ASP A 1 92 ? 20.611 -12.293 -7.448 1.00 56.53 92 ASP A N 1
ATOM 691 C CA . ASP A 1 92 ? 21.098 -11.940 -6.120 1.00 56.53 92 ASP A CA 1
ATOM 692 C C . ASP A 1 92 ? 19.873 -11.986 -5.195 1.00 56.53 92 ASP A C 1
ATOM 694 O O . ASP A 1 92 ? 18.791 -11.567 -5.610 1.00 56.53 92 ASP A O 1
ATOM 698 N N . GLY A 1 93 ? 19.988 -12.566 -3.996 1.00 57.47 93 GLY A N 1
ATOM 699 C CA . GLY A 1 93 ? 18.842 -12.785 -3.103 1.00 57.47 93 GLY A CA 1
ATOM 700 C C . GLY A 1 93 ? 17.995 -11.524 -2.875 1.00 57.47 93 GLY A C 1
ATOM 701 O O . GLY A 1 93 ? 18.511 -10.411 -2.924 1.00 57.47 93 GLY A O 1
ATOM 702 N N . PHE A 1 94 ? 16.702 -11.706 -2.589 1.00 62.53 94 PHE A N 1
ATOM 703 C CA . PHE A 1 94 ? 15.686 -10.661 -2.362 1.00 62.53 94 PHE A CA 1
ATOM 704 C C . PHE A 1 94 ? 15.930 -9.747 -1.137 1.00 62.53 94 PHE A C 1
ATOM 706 O O . PHE A 1 94 ? 14.996 -9.235 -0.528 1.00 62.53 94 PHE A O 1
ATOM 713 N N . GLY A 1 95 ? 17.175 -9.547 -0.715 1.00 61.44 95 GLY A N 1
ATOM 714 C CA . GLY A 1 95 ? 17.503 -8.745 0.454 1.00 61.44 95 GLY A CA 1
ATOM 715 C C . GLY A 1 95 ? 17.256 -7.260 0.206 1.00 61.44 95 GLY A C 1
ATOM 716 O O . GLY A 1 95 ? 17.759 -6.701 -0.765 1.00 61.44 95 GLY A O 1
ATOM 717 N N . GLY A 1 96 ? 16.531 -6.615 1.122 1.00 79.06 96 GLY A N 1
ATOM 718 C CA . GLY A 1 96 ? 16.464 -5.153 1.186 1.00 79.06 96 GLY A CA 1
ATOM 719 C C . GLY A 1 96 ? 15.152 -4.507 0.752 1.00 79.06 96 GLY A C 1
ATOM 720 O O . GLY A 1 96 ? 15.139 -3.289 0.609 1.00 79.06 96 GLY A O 1
ATOM 721 N N . VAL A 1 97 ? 14.074 -5.272 0.548 1.00 86.31 97 VAL A N 1
ATOM 722 C CA . VAL A 1 97 ? 12.765 -4.671 0.253 1.00 86.31 97 VAL A CA 1
ATOM 723 C C . VAL A 1 97 ? 12.223 -3.978 1.500 1.00 86.31 97 VAL A C 1
ATOM 725 O O . VAL A 1 97 ? 12.022 -4.620 2.528 1.00 86.31 97 VAL A O 1
ATOM 728 N N . GLU A 1 98 ? 11.981 -2.677 1.393 1.00 91.19 98 GLU A N 1
ATOM 729 C CA . GLU A 1 98 ? 11.216 -1.898 2.365 1.00 91.19 98 GLU A CA 1
ATOM 730 C C . GLU A 1 98 ? 9.907 -1.494 1.698 1.00 91.19 98 GLU A C 1
ATOM 732 O O . GLU A 1 98 ? 9.915 -0.966 0.583 1.00 91.19 98 GLU A O 1
ATOM 737 N N . ILE A 1 99 ? 8.788 -1.742 2.374 1.00 93.19 99 ILE A N 1
ATOM 738 C CA . ILE A 1 99 ? 7.492 -1.226 1.948 1.00 93.19 99 ILE A CA 1
ATOM 739 C C . ILE A 1 99 ? 6.892 -0.409 3.069 1.00 93.19 99 ILE A C 1
ATOM 741 O O . ILE A 1 99 ? 6.662 -0.909 4.173 1.00 93.19 99 ILE A O 1
ATOM 745 N N . ARG A 1 100 ? 6.584 0.838 2.742 1.00 96.12 100 ARG A N 1
ATOM 746 C CA . ARG A 1 100 ? 5.842 1.757 3.585 1.00 96.12 100 ARG A CA 1
ATOM 747 C C . ARG A 1 100 ? 4.500 2.060 2.944 1.00 96.12 100 ARG A C 1
ATOM 749 O O . ARG A 1 100 ? 4.344 2.014 1.725 1.00 96.12 100 ARG A O 1
ATOM 756 N N . VAL A 1 101 ? 3.523 2.356 3.777 1.00 97.88 101 VAL A N 1
ATOM 757 C CA . VAL A 1 101 ? 2.174 2.720 3.359 1.00 97.88 101 VAL A CA 1
ATOM 758 C C . VAL A 1 101 ? 1.724 3.946 4.129 1.00 97.88 101 VAL A C 1
ATOM 760 O O . VAL A 1 101 ? 2.120 4.147 5.274 1.00 97.88 101 VAL A O 1
ATOM 763 N N . SER A 1 102 ? 0.905 4.779 3.500 1.00 98.31 102 SER A N 1
ATOM 764 C CA . SER A 1 102 ? 0.287 5.929 4.162 1.00 98.31 102 SER A CA 1
ATOM 765 C C . SER A 1 102 ? -1.043 6.283 3.509 1.00 98.31 102 SER A C 1
ATOM 767 O O . SER A 1 102 ? -1.325 5.868 2.383 1.00 98.31 102 SER A O 1
ATOM 769 N N . THR A 1 103 ? -1.858 7.063 4.211 1.00 98.50 103 THR A N 1
ATOM 770 C CA . THR A 1 103 ? -3.096 7.628 3.679 1.00 98.50 103 THR A CA 1
ATOM 771 C C . THR A 1 103 ? -2.833 9.033 3.157 1.00 98.50 103 THR A C 1
ATOM 773 O O . THR A 1 103 ? -2.294 9.892 3.859 1.00 98.50 103 THR A O 1
ATOM 776 N N . VAL A 1 104 ? -3.254 9.303 1.924 1.00 98.12 104 VAL A N 1
ATOM 777 C CA . VAL A 1 104 ? -3.017 10.586 1.254 1.00 98.12 104 VAL A CA 1
ATOM 778 C C . VAL A 1 104 ? -4.301 11.135 0.646 1.00 98.12 104 VAL A C 1
ATOM 780 O O . VAL A 1 104 ? -5.159 10.395 0.178 1.00 98.12 104 VAL A O 1
ATOM 783 N N . THR A 1 105 ? -4.441 12.458 0.611 1.00 96.88 105 THR A N 1
ATOM 784 C CA . THR A 1 105 ? -5.545 13.119 -0.110 1.00 96.88 105 THR A CA 1
ATOM 785 C C . THR A 1 105 ? -5.238 13.335 -1.591 1.00 96.88 105 THR A C 1
ATOM 787 O O . THR A 1 105 ? -6.132 13.695 -2.351 1.00 96.88 105 THR A O 1
ATOM 790 N N . ARG A 1 106 ? -3.978 13.132 -1.997 1.00 94.06 106 ARG A N 1
ATOM 791 C CA . ARG A 1 106 ? -3.530 13.247 -3.387 1.00 94.06 106 ARG A CA 1
ATOM 792 C C . ARG A 1 106 ? -4.079 12.107 -4.223 1.00 94.06 106 ARG A C 1
ATOM 794 O O . ARG A 1 106 ? -4.102 10.964 -3.774 1.00 94.06 106 ARG A O 1
ATOM 801 N N . ASP A 1 107 ? -4.472 12.425 -5.442 1.00 93.12 107 ASP A N 1
ATOM 802 C CA . ASP A 1 107 ? -4.718 11.452 -6.501 1.00 93.12 107 ASP A CA 1
ATOM 803 C C . ASP A 1 107 ? -3.443 11.223 -7.332 1.00 93.12 107 ASP A C 1
ATOM 805 O O . ASP A 1 107 ? -2.408 11.856 -7.106 1.00 93.12 107 ASP A O 1
ATOM 809 N N . GLY A 1 108 ? -3.510 10.314 -8.306 1.00 86.81 108 GLY A N 1
ATOM 810 C CA . GLY A 1 108 ? -2.380 10.063 -9.198 1.00 86.81 108 GLY A CA 1
ATOM 811 C C . GLY A 1 108 ? -1.930 11.317 -9.968 1.00 86.81 108 GLY A C 1
ATOM 812 O O . GLY A 1 108 ? -0.733 11.531 -10.161 1.00 86.81 108 GLY A O 1
ATOM 813 N N . SER A 1 109 ? -2.868 12.194 -10.343 1.00 90.38 109 SER A N 1
ATOM 814 C CA . SER A 1 109 ? -2.588 13.402 -11.132 1.00 90.38 109 SER A CA 1
ATOM 815 C C . SER A 1 109 ? -1.858 14.507 -10.354 1.00 90.38 109 SER A C 1
ATOM 817 O O . SER A 1 109 ? -1.261 15.398 -10.957 1.00 90.38 109 SER A O 1
ATOM 819 N N . SER A 1 110 ? -1.879 14.435 -9.022 1.00 94.62 110 SER A N 1
ATOM 820 C CA . SER A 1 110 ? -1.307 15.417 -8.093 1.00 94.62 110 SER A CA 1
ATOM 821 C C . SER A 1 110 ? -0.061 14.911 -7.355 1.00 94.62 110 SER A C 1
ATOM 823 O O . SER A 1 110 ? 0.372 15.518 -6.369 1.00 94.62 110 SER A O 1
ATOM 825 N N . LEU A 1 111 ? 0.542 13.820 -7.839 1.00 96.69 111 LEU A N 1
ATOM 826 C CA . LEU A 1 111 ? 1.821 13.314 -7.345 1.00 96.69 111 LEU A CA 1
ATOM 827 C C . LEU A 1 111 ? 2.967 14.306 -7.587 1.00 96.69 111 LEU A C 1
ATOM 829 O O . LEU A 1 111 ? 3.111 14.883 -8.666 1.00 96.69 111 LEU A O 1
ATOM 833 N N . SER A 1 112 ? 3.830 14.454 -6.582 1.00 97.50 112 SER A N 1
ATOM 834 C CA . SER A 1 112 ? 5.105 15.155 -6.707 1.00 97.50 112 SER A CA 1
ATOM 835 C C . SER A 1 112 ? 6.196 14.191 -7.178 1.00 97.50 112 SER A C 1
ATOM 837 O O . SER A 1 112 ? 6.258 13.060 -6.697 1.00 97.50 112 SER A O 1
ATOM 839 N N . PRO A 1 113 ? 7.126 14.622 -8.047 1.00 96.88 113 PRO A N 1
ATOM 840 C CA . PRO A 1 113 ? 8.350 13.870 -8.306 1.00 96.88 113 PRO A CA 1
ATOM 841 C C . PRO A 1 113 ? 9.197 13.635 -7.045 1.00 96.88 113 PRO A C 1
ATOM 843 O O . PRO A 1 113 ? 10.008 12.715 -7.039 1.00 96.88 113 PRO A O 1
ATOM 846 N N . VAL A 1 114 ? 9.047 14.456 -5.999 1.00 97.38 114 VAL A N 1
ATOM 847 C CA . VAL A 1 114 ? 9.786 14.337 -4.734 1.00 97.38 114 VAL A CA 1
ATOM 848 C C . VAL A 1 114 ? 9.070 13.349 -3.812 1.00 97.38 114 VAL A C 1
ATOM 850 O O . VAL A 1 114 ? 7.992 13.637 -3.294 1.00 97.38 114 VAL A O 1
ATOM 853 N N . PHE A 1 115 ? 9.686 12.195 -3.555 1.00 96.88 115 PHE A N 1
ATOM 854 C CA . PHE A 1 115 ? 9.041 11.084 -2.843 1.00 96.88 115 PHE A CA 1
ATOM 855 C C . PHE A 1 115 ? 8.531 11.462 -1.442 1.00 96.88 115 PHE A C 1
ATOM 857 O O . PHE A 1 115 ? 7.444 11.051 -1.036 1.00 96.88 115 PHE A O 1
ATOM 864 N N . SER A 1 116 ? 9.285 12.279 -0.699 1.00 97.06 116 SER A N 1
ATOM 865 C CA . SER A 1 116 ? 8.898 12.706 0.654 1.00 97.06 116 SER A CA 1
ATOM 866 C C . SER A 1 116 ? 7.686 13.637 0.681 1.00 97.06 116 SER A C 1
ATOM 868 O O . SER A 1 116 ? 7.049 13.766 1.720 1.00 97.06 116 SER A O 1
ATOM 870 N N . GLU A 1 117 ? 7.362 14.301 -0.430 1.00 97.81 117 GLU A N 1
ATOM 871 C CA . GLU A 1 117 ? 6.200 15.192 -0.505 1.00 97.81 117 GLU A CA 1
ATOM 872 C C . GLU A 1 117 ? 4.891 14.423 -0.684 1.00 97.81 117 GLU A C 1
ATOM 874 O O . GLU A 1 117 ? 3.826 14.970 -0.396 1.00 97.81 117 GLU A O 1
ATOM 879 N N . ASN A 1 118 ? 4.957 13.167 -1.133 1.00 97.75 118 ASN A N 1
ATOM 880 C CA . ASN A 1 118 ? 3.778 12.341 -1.369 1.00 97.75 118 ASN A CA 1
ATOM 881 C C . ASN A 1 118 ? 3.283 11.638 -0.106 1.00 97.75 118 ASN A C 1
ATOM 883 O O . ASN A 1 118 ? 2.090 11.371 -0.028 1.00 97.75 118 ASN A O 1
ATOM 887 N N . LEU A 1 119 ? 4.161 11.369 0.866 1.00 97.75 119 LEU A N 1
ATOM 888 C CA . LEU A 1 119 ? 3.841 10.601 2.072 1.00 97.75 119 LEU A CA 1
ATOM 889 C C . LEU A 1 119 ? 2.753 11.271 2.927 1.00 97.75 119 LEU A C 1
ATOM 891 O O . LEU A 1 119 ? 2.735 12.491 3.116 1.00 97.75 119 LEU A O 1
ATOM 895 N N . GLY A 1 120 ? 1.853 10.447 3.462 1.00 97.62 120 GLY A N 1
ATOM 896 C CA . GLY A 1 120 ? 0.875 10.849 4.468 1.00 97.62 120 GLY A CA 1
ATOM 897 C C . GLY A 1 120 ? 1.494 11.044 5.854 1.00 97.62 120 GLY A C 1
ATOM 898 O O . GLY A 1 120 ? 2.635 10.669 6.118 1.00 97.62 120 GLY A O 1
ATOM 899 N N . LEU A 1 121 ? 0.717 11.626 6.772 1.00 97.44 121 LEU A N 1
ATOM 900 C CA . LEU A 1 121 ? 1.136 11.808 8.172 1.00 97.44 121 LEU A CA 1
ATOM 901 C C . LEU A 1 121 ? 1.168 10.490 8.963 1.00 97.44 121 LEU A C 1
ATOM 903 O O . LEU A 1 121 ? 1.791 10.422 10.019 1.00 97.44 121 LEU A O 1
ATOM 907 N N . ASP A 1 122 ? 0.474 9.469 8.471 1.00 97.19 122 ASP A N 1
ATOM 908 C CA . ASP A 1 122 ? 0.374 8.121 9.024 1.00 97.19 122 ASP A CA 1
ATOM 909 C C . ASP A 1 122 ? 1.315 7.133 8.314 1.00 97.19 122 ASP A C 1
ATOM 911 O O . ASP A 1 122 ? 0.988 5.958 8.176 1.00 97.19 122 ASP A O 1
ATOM 915 N N . ASP A 1 123 ? 2.482 7.607 7.867 1.00 97.19 123 ASP A N 1
ATOM 916 C CA . ASP A 1 123 ? 3.527 6.777 7.263 1.00 97.19 123 ASP A CA 1
ATOM 917 C C . ASP A 1 123 ? 3.915 5.593 8.163 1.00 97.19 123 ASP A C 1
ATOM 919 O O . ASP A 1 123 ? 4.372 5.751 9.300 1.00 97.19 123 ASP A O 1
ATOM 923 N N . PHE A 1 124 ? 3.709 4.391 7.633 1.00 96.06 124 PHE A N 1
ATOM 924 C CA . PHE A 1 124 ? 3.823 3.134 8.350 1.00 96.06 124 PHE A CA 1
ATOM 925 C C . PHE A 1 124 ? 4.684 2.151 7.569 1.00 96.06 124 PHE A C 1
ATOM 927 O O . PHE A 1 124 ? 4.392 1.808 6.427 1.00 96.06 124 PHE A O 1
ATOM 934 N N . GLU A 1 125 ? 5.727 1.640 8.214 1.00 95.00 125 GLU A N 1
ATOM 935 C CA . GLU A 1 125 ? 6.568 0.582 7.665 1.00 95.00 125 GLU A CA 1
ATOM 936 C C . GLU A 1 125 ? 5.827 -0.757 7.735 1.00 95.00 125 GLU A C 1
ATOM 938 O O . GLU A 1 125 ? 5.777 -1.413 8.777 1.00 95.00 125 GLU A O 1
ATOM 943 N N . LEU A 1 126 ? 5.227 -1.154 6.614 1.00 92.75 126 LEU A N 1
ATOM 944 C CA . LEU A 1 126 ? 4.500 -2.410 6.516 1.00 92.75 126 LEU A CA 1
ATOM 945 C C . LEU A 1 126 ? 5.464 -3.590 6.426 1.00 92.75 126 LEU A C 1
ATOM 947 O O . LEU A 1 126 ? 5.206 -4.625 7.032 1.00 92.75 126 LEU A O 1
ATOM 951 N N . ILE A 1 127 ? 6.562 -3.467 5.680 1.00 89.62 127 ILE A N 1
ATOM 952 C CA . ILE A 1 127 ? 7.491 -4.579 5.440 1.00 89.62 127 ILE A CA 1
ATOM 953 C C . ILE A 1 127 ? 8.908 -4.081 5.584 1.00 89.62 127 ILE A C 1
ATOM 955 O O . ILE A 1 127 ? 9.316 -3.127 4.921 1.00 89.62 127 ILE A O 1
ATOM 959 N N . ARG A 1 128 ? 9.647 -4.755 6.460 1.00 87.75 128 ARG A N 1
ATOM 960 C CA . ARG A 1 128 ? 11.041 -4.447 6.736 1.00 87.75 128 ARG A CA 1
ATOM 961 C C . ARG A 1 128 ? 11.965 -5.190 5.786 1.00 87.75 128 ARG A C 1
ATOM 963 O O . ARG A 1 128 ? 11.670 -6.329 5.408 1.00 87.75 128 ARG A O 1
ATOM 970 N N . PRO A 1 129 ? 13.147 -4.619 5.511 1.00 83.94 129 PRO A N 1
ATOM 971 C CA . PRO A 1 129 ? 14.248 -5.356 4.915 1.00 83.94 129 PRO A CA 1
ATOM 972 C C . PRO A 1 129 ? 14.493 -6.690 5.637 1.00 83.94 129 PRO A C 1
ATOM 974 O O . PRO A 1 129 ? 14.950 -6.714 6.777 1.00 83.94 129 PRO A O 1
ATOM 977 N N . GLY A 1 130 ? 14.202 -7.801 4.954 1.00 76.44 130 GLY A N 1
ATOM 978 C CA . GLY A 1 130 ? 14.390 -9.161 5.477 1.00 76.44 130 GLY A CA 1
ATOM 979 C C . GLY A 1 130 ? 13.106 -9.920 5.835 1.00 76.44 130 GLY A C 1
ATOM 980 O O . GLY A 1 130 ? 13.174 -11.140 5.959 1.00 76.44 130 GLY A O 1
ATOM 981 N N . ASP A 1 131 ? 11.947 -9.257 5.895 1.00 75.62 131 ASP A N 1
ATOM 982 C CA . ASP A 1 131 ? 10.652 -9.860 6.276 1.00 75.62 131 ASP A CA 1
ATOM 983 C C . ASP A 1 131 ? 9.901 -10.502 5.085 1.00 75.62 131 ASP A C 1
ATOM 985 O O . ASP A 1 131 ? 8.673 -10.550 5.036 1.00 75.62 131 ASP A O 1
ATOM 989 N N . LEU A 1 132 ? 10.629 -10.993 4.079 1.00 69.81 132 LEU A N 1
ATOM 990 C CA . LEU A 1 132 ? 10.020 -11.589 2.889 1.00 69.81 132 LEU A CA 1
ATOM 991 C C . LEU A 1 132 ? 9.655 -13.054 3.126 1.00 69.81 132 LEU A C 1
ATOM 993 O O . LEU A 1 132 ? 10.526 -13.913 3.291 1.00 69.81 132 LEU A O 1
ATOM 997 N N . HIS A 1 133 ? 8.358 -13.350 3.072 1.00 63.78 133 HIS A N 1
ATOM 998 C CA . HIS A 1 133 ? 7.824 -14.691 3.267 1.00 63.78 133 HIS A CA 1
ATOM 999 C C . HIS A 1 133 ? 7.058 -15.155 2.021 1.00 63.78 133 HIS A C 1
ATOM 1001 O O . HIS A 1 133 ? 5.944 -14.722 1.780 1.00 63.78 133 HIS A O 1
ATOM 1007 N N . SER A 1 134 ? 7.635 -16.123 1.297 1.00 60.00 134 SER A N 1
ATOM 1008 C CA . SER A 1 134 ? 7.054 -16.833 0.140 1.00 60.00 134 SER A CA 1
ATOM 1009 C C . SER A 1 134 ? 7.103 -16.119 -1.222 1.00 60.00 134 SER A C 1
ATOM 1011 O O . SER A 1 134 ? 6.833 -14.933 -1.365 1.00 60.00 134 SER A O 1
ATOM 1013 N N . LEU A 1 135 ? 7.433 -16.903 -2.253 1.00 57.88 135 LEU A N 1
ATOM 1014 C CA . LEU A 1 135 ? 7.398 -16.537 -3.670 1.00 57.88 135 LEU A CA 1
ATOM 1015 C C . LEU A 1 135 ? 6.532 -17.597 -4.368 1.00 57.88 135 LEU A C 1
ATOM 1017 O O . LEU A 1 135 ? 7.001 -18.702 -4.644 1.00 57.88 135 LEU A O 1
ATOM 1021 N N . GLY A 1 136 ? 5.244 -17.309 -4.554 1.00 62.22 136 GLY A N 1
ATOM 1022 C CA . GLY A 1 136 ? 4.316 -18.157 -5.306 1.00 62.22 136 GLY A CA 1
ATOM 1023 C C . GLY A 1 136 ? 4.267 -17.760 -6.787 1.00 62.22 136 GLY A C 1
ATOM 1024 O O . GLY A 1 136 ? 5.254 -17.299 -7.351 1.00 62.22 136 GLY A O 1
ATOM 1025 N N . ARG A 1 137 ? 3.086 -17.879 -7.418 1.00 57.34 137 ARG A N 1
ATOM 1026 C CA . ARG A 1 137 ? 2.783 -17.268 -8.741 1.00 57.34 137 ARG A CA 1
ATOM 1027 C C . ARG A 1 137 ? 2.657 -15.731 -8.702 1.00 57.34 137 ARG A C 1
ATOM 1029 O O . ARG A 1 137 ? 2.369 -15.100 -9.711 1.00 57.34 137 ARG A O 1
ATOM 1036 N N . GLY A 1 138 ? 2.871 -15.163 -7.526 1.00 65.94 138 GLY A N 1
ATOM 1037 C CA . GLY A 1 138 ? 3.043 -13.756 -7.223 1.00 65.94 138 GLY A CA 1
ATOM 1038 C C . GLY A 1 138 ? 3.904 -13.656 -5.967 1.00 65.94 138 GLY A C 1
ATOM 1039 O O . GLY A 1 138 ? 4.291 -14.677 -5.381 1.00 65.94 138 GLY A O 1
ATOM 1040 N N . ILE A 1 139 ? 4.227 -12.438 -5.558 1.00 67.94 139 ILE A N 1
ATOM 1041 C CA . ILE A 1 139 ? 4.997 -12.217 -4.334 1.00 67.94 139 ILE A CA 1
ATOM 1042 C C . ILE A 1 139 ? 4.046 -11.684 -3.287 1.00 67.94 139 ILE A C 1
ATOM 1044 O O . ILE A 1 139 ? 3.659 -10.522 -3.360 1.00 67.94 139 ILE A O 1
ATOM 1048 N N . ASP A 1 140 ? 3.684 -12.560 -2.350 1.00 75.94 140 ASP A N 1
ATOM 1049 C CA . ASP A 1 140 ? 2.902 -12.209 -1.175 1.00 75.94 140 ASP A CA 1
ATOM 1050 C C . ASP A 1 140 ? 3.846 -11.658 -0.119 1.00 75.94 140 ASP A C 1
ATOM 1052 O O . ASP A 1 140 ? 4.689 -12.341 0.455 1.00 75.94 140 ASP A O 1
ATOM 1056 N N . LEU A 1 141 ? 3.707 -10.373 0.120 1.00 72.75 141 LEU A N 1
ATOM 1057 C CA . LEU A 1 141 ? 4.517 -9.621 1.039 1.00 72.75 141 LEU A CA 1
ATOM 1058 C C . LEU A 1 141 ? 3.700 -9.457 2.313 1.00 72.75 141 LEU A C 1
ATOM 1060 O O . LEU A 1 141 ? 2.854 -8.570 2.403 1.00 72.75 141 LEU A O 1
ATOM 1064 N N . SER A 1 142 ? 3.886 -10.370 3.266 1.00 74.62 142 SER A N 1
ATOM 1065 C CA . SER A 1 142 ? 3.193 -10.329 4.554 1.00 74.62 142 SER A CA 1
ATOM 1066 C C . SER A 1 142 ? 4.002 -9.557 5.587 1.00 74.62 142 SER A C 1
ATOM 1068 O O . SER A 1 142 ? 5.170 -9.862 5.817 1.00 74.62 142 SER A O 1
ATOM 1070 N N . SER A 1 143 ? 3.359 -8.611 6.260 1.00 70.50 143 SER A N 1
ATOM 1071 C CA . SER A 1 143 ? 3.962 -7.890 7.375 1.00 70.50 143 SER A CA 1
ATOM 1072 C C . SER A 1 143 ? 4.195 -8.791 8.594 1.00 70.50 143 SER A C 1
ATOM 1074 O O . SER A 1 143 ? 3.321 -9.578 8.962 1.00 70.50 143 SER A O 1
ATOM 1076 N N . SER A 1 144 ? 5.334 -8.616 9.271 1.00 69.75 144 SER A N 1
ATOM 1077 C CA . SER A 1 144 ? 5.558 -9.118 10.637 1.00 69.75 144 SER A CA 1
ATOM 1078 C C . SER A 1 144 ? 4.863 -8.256 11.707 1.00 69.75 144 SER A C 1
ATOM 1080 O O . SER A 1 144 ? 4.799 -8.644 12.875 1.00 69.75 144 SER A O 1
ATOM 1082 N N . SER A 1 145 ? 4.346 -7.084 11.317 1.00 77.94 145 SER A N 1
ATOM 1083 C CA . SER A 1 145 ? 3.613 -6.158 12.180 1.00 77.94 145 SER A CA 1
ATOM 1084 C C . SER A 1 145 ? 2.123 -6.504 12.273 1.00 77.94 145 SER A C 1
ATOM 1086 O O . SER A 1 145 ? 1.592 -7.322 11.520 1.00 77.94 145 SER A O 1
ATOM 1088 N N . ASP A 1 146 ? 1.410 -5.811 13.163 1.00 84.12 146 ASP A N 1
ATOM 1089 C CA . ASP A 1 146 ? -0.043 -5.944 13.298 1.00 84.12 146 ASP A CA 1
ATOM 1090 C C . ASP A 1 146 ? -0.825 -5.494 12.042 1.00 84.12 146 ASP A C 1
ATOM 1092 O O . ASP A 1 146 ? -2.005 -5.843 11.903 1.00 84.12 146 ASP A O 1
ATOM 1096 N N . GLY A 1 147 ? -0.170 -4.800 11.102 1.00 92.00 147 GLY A N 1
ATOM 1097 C CA . GLY A 1 147 ? -0.733 -4.259 9.865 1.00 92.00 147 GLY A CA 1
ATOM 1098 C C . GLY A 1 147 ? -1.019 -2.756 9.933 1.00 92.00 147 GLY A C 1
ATOM 1099 O O . GLY A 1 147 ? -0.966 -2.139 10.995 1.00 92.00 147 GLY A O 1
ATOM 1100 N N . PHE A 1 148 ? -1.356 -2.172 8.786 1.00 96.12 148 PHE A N 1
ATOM 1101 C CA . PHE A 1 148 ? -1.703 -0.756 8.652 1.00 96.12 148 PHE A CA 1
ATOM 1102 C C . PHE A 1 148 ? -3.222 -0.571 8.603 1.00 96.12 148 PHE A C 1
ATOM 1104 O O . PHE A 1 148 ? -3.883 -1.141 7.738 1.00 96.12 148 PHE A O 1
ATOM 1111 N N . LEU A 1 149 ? -3.801 0.212 9.518 1.00 96.50 149 LEU A N 1
ATOM 1112 C CA . LEU A 1 149 ? -5.243 0.480 9.511 1.00 96.50 149 LEU A CA 1
ATOM 1113 C C . LEU A 1 149 ? -5.593 1.483 8.408 1.00 96.50 149 LEU A C 1
ATOM 1115 O O . LEU A 1 149 ? -5.492 2.691 8.616 1.00 96.50 149 LEU A O 1
ATOM 1119 N N . TYR A 1 150 ? -6.061 0.977 7.271 1.00 97.88 150 TYR A N 1
ATOM 1120 C CA . TYR A 1 150 ? -6.478 1.804 6.147 1.00 97.88 150 TYR A CA 1
ATOM 1121 C C . TYR A 1 150 ? -7.994 1.998 6.137 1.00 97.88 150 TYR A C 1
ATOM 1123 O O . TYR A 1 150 ? -8.745 1.023 6.090 1.00 97.88 150 TYR A O 1
ATOM 1131 N N . ASP A 1 151 ? -8.425 3.261 6.154 1.00 97.62 151 ASP A N 1
ATOM 1132 C CA . ASP A 1 151 ? -9.819 3.698 6.062 1.00 97.62 151 ASP A CA 1
ATOM 1133 C C . ASP A 1 151 ? -10.010 4.519 4.775 1.00 97.62 151 ASP A C 1
ATOM 1135 O O . ASP A 1 151 ? -9.573 5.675 4.735 1.00 97.62 151 ASP A O 1
ATOM 1139 N N . PRO A 1 152 ? -10.674 3.971 3.736 1.00 98.00 152 PRO A N 1
ATOM 1140 C CA . PRO A 1 152 ? -10.857 4.664 2.459 1.00 98.00 152 PRO A CA 1
ATOM 1141 C C . PRO A 1 152 ? -11.579 6.012 2.584 1.00 98.00 152 PRO A C 1
ATOM 1143 O O . PRO A 1 152 ? -11.403 6.891 1.745 1.00 98.00 152 PRO A O 1
ATOM 1146 N N . ALA A 1 153 ? -12.357 6.231 3.653 1.00 97.44 153 ALA A N 1
ATOM 1147 C CA . ALA A 1 153 ? -13.021 7.512 3.889 1.00 97.44 153 ALA A CA 1
ATOM 1148 C C . ALA A 1 153 ? -12.041 8.656 4.222 1.00 97.44 153 ALA A C 1
ATOM 1150 O O . ALA A 1 153 ? -12.428 9.824 4.177 1.00 97.44 153 ALA A O 1
ATOM 1151 N N . LYS A 1 154 ? -10.786 8.339 4.570 1.00 98.00 154 LYS A N 1
ATOM 1152 C CA . LYS A 1 154 ? -9.745 9.324 4.901 1.00 98.00 154 LYS A CA 1
ATOM 1153 C C . LYS A 1 154 ? -8.861 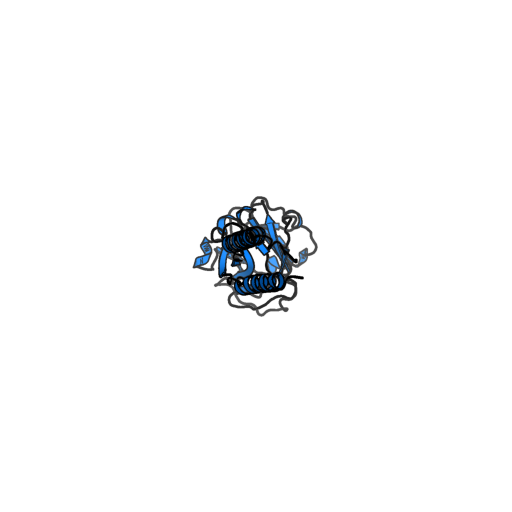9.707 3.715 1.00 98.00 154 LYS A C 1
ATOM 1155 O O . LYS A 1 154 ? -8.147 10.702 3.815 1.00 98.00 154 LYS A O 1
ATOM 1160 N N . GLY A 1 155 ? -8.903 8.952 2.619 1.00 97.88 155 GLY A N 1
ATOM 1161 C CA . GLY A 1 155 ? -8.111 9.232 1.427 1.00 97.88 155 GLY A CA 1
ATOM 1162 C C . GLY A 1 155 ? -7.642 7.982 0.693 1.00 97.88 155 GLY A C 1
ATOM 1163 O O . GLY A 1 155 ? -8.002 6.851 1.021 1.00 97.88 155 GLY A O 1
ATOM 1164 N N . ASN A 1 156 ? -6.819 8.215 -0.321 1.00 98.31 156 ASN A N 1
ATOM 1165 C CA . ASN A 1 156 ? -6.193 7.194 -1.145 1.00 98.31 156 ASN A CA 1
ATOM 1166 C C . ASN A 1 156 ? -5.074 6.490 -0.369 1.00 98.31 156 ASN A C 1
ATOM 1168 O O . ASN A 1 156 ? -4.484 7.061 0.552 1.00 98.31 156 ASN A O 1
ATOM 1172 N N . LEU A 1 157 ? -4.772 5.255 -0.755 1.00 98.38 157 LEU A N 1
ATOM 1173 C CA . LEU A 1 157 ? -3.645 4.506 -0.210 1.00 98.38 157 LEU A CA 1
ATOM 1174 C C . LEU A 1 157 ? -2.401 4.818 -1.047 1.00 98.38 157 LEU A C 1
ATOM 1176 O O . LEU A 1 157 ? -2.402 4.604 -2.256 1.00 98.38 157 LEU A O 1
ATOM 1180 N N . LEU A 1 158 ? -1.335 5.309 -0.423 1.00 98.38 158 LEU A N 1
ATOM 1181 C CA . LEU A 1 158 ? -0.024 5.422 -1.054 1.00 98.38 158 LEU A CA 1
ATOM 1182 C C . LEU A 1 158 ? 0.833 4.236 -0.627 1.00 98.38 158 LEU A C 1
ATOM 1184 O O . LEU A 1 158 ? 0.998 3.987 0.568 1.00 98.38 158 LEU A O 1
ATOM 1188 N N . LEU A 1 159 ? 1.419 3.559 -1.606 1.00 97.44 159 LEU A N 1
ATOM 1189 C CA . LEU A 1 159 ? 2.448 2.553 -1.406 1.00 97.44 159 LEU A CA 1
ATOM 1190 C C . LEU A 1 159 ? 3.807 3.146 -1.766 1.00 97.44 159 LEU A C 1
ATOM 1192 O O . LEU A 1 159 ? 3.961 3.653 -2.872 1.00 97.44 159 LEU A O 1
ATOM 1196 N N . ASP A 1 160 ? 4.777 3.058 -0.863 1.00 96.62 160 ASP A N 1
ATOM 1197 C CA . ASP A 1 160 ? 6.173 3.429 -1.082 1.00 96.62 160 ASP A CA 1
ATOM 1198 C C . ASP A 1 160 ? 7.053 2.180 -0.957 1.00 96.62 160 ASP A C 1
ATOM 1200 O O . ASP A 1 160 ? 7.063 1.508 0.071 1.00 96.62 160 ASP A O 1
ATOM 1204 N N . VAL A 1 161 ? 7.775 1.851 -2.020 1.00 93.81 161 VAL A N 1
ATOM 1205 C CA . VAL A 1 161 ? 8.543 0.625 -2.178 1.00 93.81 161 VAL A CA 1
ATOM 1206 C C . VAL A 1 161 ? 9.992 0.971 -2.474 1.00 93.81 161 VAL A C 1
ATOM 1208 O O . VAL A 1 161 ? 10.291 1.698 -3.423 1.00 93.81 161 VAL A O 1
ATOM 1211 N N . ARG A 1 162 ? 10.918 0.384 -1.720 1.00 91.94 162 ARG A N 1
ATOM 1212 C CA . ARG A 1 162 ? 12.359 0.519 -1.952 1.00 91.94 162 ARG A CA 1
ATOM 1213 C C . ARG A 1 162 ? 13.021 -0.833 -2.075 1.00 91.94 162 ARG A C 1
ATOM 1215 O O . ARG A 1 162 ? 12.614 -1.795 -1.430 1.00 91.94 162 ARG A O 1
ATOM 1222 N N . GLY A 1 163 ? 14.052 -0.901 -2.912 1.00 87.31 163 GLY A N 1
ATOM 1223 C CA . GLY A 1 163 ? 14.865 -2.110 -3.056 1.00 87.31 163 GLY A CA 1
ATOM 1224 C C . GLY A 1 163 ? 14.139 -3.305 -3.686 1.00 87.31 163 GLY A C 1
ATOM 1225 O O . GLY A 1 163 ? 14.636 -4.426 -3.586 1.00 87.31 163 GLY A O 1
ATOM 1226 N N . LEU A 1 164 ? 12.985 -3.103 -4.337 1.00 85.06 164 LEU A N 1
ATOM 1227 C CA . LEU A 1 164 ? 12.210 -4.190 -4.939 1.00 85.06 164 LEU A CA 1
ATOM 1228 C C . LEU A 1 164 ? 12.930 -4.777 -6.156 1.00 85.06 164 LEU A C 1
ATOM 1230 O O . LEU A 1 164 ? 13.001 -4.167 -7.219 1.00 85.06 164 LEU A O 1
ATOM 1234 N N . ALA A 1 165 ? 13.441 -5.995 -6.018 1.00 80.88 165 ALA A N 1
ATOM 1235 C CA . ALA A 1 165 ? 14.067 -6.732 -7.107 1.00 80.88 165 ALA A CA 1
ATOM 1236 C C . ALA A 1 165 ? 13.326 -8.051 -7.310 1.00 80.88 165 ALA A C 1
ATOM 1238 O O . ALA A 1 165 ? 13.583 -9.001 -6.585 1.00 80.88 165 ALA A O 1
ATOM 1239 N N . LEU A 1 166 ? 12.402 -8.114 -8.272 1.00 80.88 166 LEU A N 1
ATOM 1240 C CA . LEU A 1 166 ? 11.639 -9.335 -8.556 1.00 80.88 166 LEU A CA 1
ATOM 1241 C C . LEU A 1 166 ? 12.301 -10.151 -9.672 1.00 80.88 166 LEU A C 1
ATOM 1243 O O . LEU A 1 166 ? 12.902 -9.569 -10.579 1.00 80.88 166 LEU A O 1
ATOM 1247 N N . PRO A 1 167 ? 12.216 -11.494 -9.637 1.00 79.19 167 PRO A N 1
ATOM 1248 C CA . PRO A 1 167 ? 12.879 -12.360 -10.602 1.00 79.19 167 PRO A CA 1
ATOM 1249 C C . PRO A 1 167 ? 12.006 -12.559 -11.853 1.00 79.19 167 PRO A C 1
ATOM 1251 O O . PRO A 1 167 ? 12.201 -13.508 -12.595 1.00 79.19 167 PRO A O 1
ATOM 1254 N N . PHE A 1 168 ? 10.994 -11.727 -12.072 1.00 83.94 168 PHE A N 1
ATOM 1255 C CA . PHE A 1 168 ? 10.036 -11.861 -13.162 1.00 83.94 168 PHE A CA 1
ATOM 1256 C C . PHE A 1 168 ? 9.551 -10.481 -13.609 1.00 83.94 168 PHE A C 1
ATOM 1258 O O . PHE A 1 168 ? 9.777 -9.473 -12.931 1.00 83.94 168 PHE A O 1
ATOM 1265 N N . ILE A 1 169 ? 8.904 -10.445 -14.771 1.00 87.94 169 ILE A N 1
ATOM 1266 C CA . ILE A 1 169 ? 8.192 -9.258 -15.245 1.00 87.94 169 ILE A CA 1
ATOM 1267 C C . ILE A 1 169 ? 6.884 -9.143 -14.467 1.00 87.94 169 ILE A C 1
ATOM 1269 O O . ILE A 1 169 ? 6.124 -10.106 -14.380 1.00 87.94 169 ILE A O 1
ATOM 1273 N N . VAL A 1 170 ? 6.677 -7.985 -13.852 1.00 89.94 170 VAL A N 1
ATOM 1274 C CA . VAL A 1 170 ? 5.498 -7.695 -13.041 1.00 89.94 170 VAL A CA 1
ATOM 1275 C C . VAL A 1 170 ? 4.392 -7.223 -13.960 1.00 89.94 170 VAL A C 1
ATOM 1277 O O . VAL A 1 170 ? 4.642 -6.428 -14.872 1.00 89.94 170 VAL A O 1
ATOM 1280 N N . ASP A 1 171 ? 3.194 -7.707 -13.690 1.00 92.62 171 ASP A N 1
ATOM 1281 C CA . ASP A 1 171 ? 1.996 -7.247 -14.360 1.00 92.62 171 ASP A CA 1
ATOM 1282 C C . ASP A 1 171 ? 1.667 -5.800 -13.970 1.00 92.62 171 ASP A C 1
ATOM 1284 O O . ASP A 1 171 ? 1.927 -5.333 -12.851 1.00 92.62 171 ASP A O 1
ATOM 1288 N N . GLY A 1 172 ? 1.107 -5.059 -14.912 1.00 93.75 172 GLY A N 1
ATOM 1289 C CA . GLY A 1 172 ? 0.857 -3.648 -14.735 1.00 93.75 172 GLY A CA 1
ATOM 1290 C C . GLY A 1 172 ? -0.132 -3.077 -15.727 1.00 93.75 172 GLY A C 1
ATOM 1291 O O . GLY A 1 172 ? -0.709 -3.749 -16.576 1.00 93.75 172 GLY A O 1
ATOM 1292 N N . PHE A 1 173 ? -0.346 -1.779 -15.600 1.00 94.50 173 PHE A N 1
ATOM 1293 C CA . PHE A 1 173 ? -1.271 -1.066 -16.452 1.00 94.50 173 PHE A CA 1
ATOM 1294 C C . PHE A 1 173 ? -0.734 0.303 -16.846 1.00 94.50 173 PHE A C 1
ATOM 1296 O O . PHE A 1 173 ? 0.117 0.886 -16.170 1.00 94.50 173 PHE A O 1
ATOM 1303 N N . THR A 1 174 ? -1.264 0.830 -17.941 1.00 94.81 174 THR A N 1
ATOM 1304 C CA . THR A 1 174 ? -1.074 2.216 -18.366 1.00 94.81 174 THR A CA 1
ATOM 1305 C C . THR A 1 174 ? -2.390 2.969 -18.214 1.00 94.81 174 THR A C 1
ATOM 1307 O O . THR A 1 174 ? 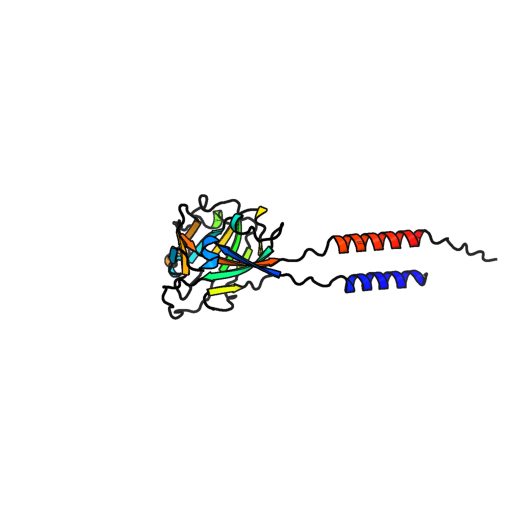-3.417 2.553 -18.748 1.00 94.81 174 THR A O 1
ATOM 1310 N N . SER A 1 175 ? -2.340 4.086 -17.495 1.00 93.06 175 SER A N 1
ATOM 1311 C CA . SER A 1 175 ? -3.460 5.013 -17.296 1.00 93.06 175 SER A CA 1
ATOM 1312 C C . SER A 1 175 ? -3.315 6.274 -18.159 1.00 93.06 175 SER A C 1
ATOM 1314 O O . SER A 1 175 ? -2.330 6.448 -18.876 1.00 93.06 175 SER A O 1
ATOM 1316 N N . ASP A 1 176 ? -4.321 7.143 -18.136 1.00 92.81 176 ASP A N 1
ATOM 1317 C CA . ASP A 1 176 ? -4.352 8.417 -18.865 1.00 92.81 176 ASP A CA 1
ATOM 1318 C C . ASP A 1 176 ? -3.708 9.582 -18.091 1.00 92.81 176 ASP A C 1
ATOM 1320 O O . ASP A 1 176 ? -3.362 10.608 -18.680 1.00 92.81 176 ASP A O 1
ATOM 1324 N N . HIS A 1 177 ? -3.490 9.415 -16.788 1.00 91.62 177 HIS A N 1
ATOM 1325 C CA . HIS A 1 177 ? -2.824 10.373 -15.910 1.00 91.62 177 HIS A CA 1
ATOM 1326 C C . HIS A 1 177 ? -1.689 9.701 -15.125 1.00 91.62 177 HIS A C 1
ATOM 1328 O O . HIS A 1 177 ? -1.645 8.480 -15.030 1.00 91.62 177 HIS A O 1
ATOM 1334 N N . PRO A 1 178 ? -0.731 10.449 -14.549 1.00 93.94 178 PRO A N 1
ATOM 1335 C CA . PRO A 1 178 ? 0.258 9.844 -13.667 1.00 93.94 178 PRO A CA 1
ATOM 1336 C C . PRO A 1 178 ? -0.414 9.068 -12.525 1.00 93.94 178 PRO A C 1
ATOM 1338 O O . PRO A 1 178 ? -1.474 9.460 -12.044 1.00 93.94 178 PRO A O 1
ATOM 1341 N N . THR A 1 179 ? 0.175 7.951 -12.114 1.00 95.31 179 THR A N 1
ATOM 1342 C CA . THR A 1 179 ? -0.290 7.131 -10.973 1.00 95.31 179 THR A CA 1
ATOM 1343 C C . THR A 1 179 ? 0.853 6.723 -10.061 1.00 95.31 179 THR A C 1
ATOM 1345 O O . THR A 1 179 ? 0.621 6.298 -8.925 1.00 95.31 179 THR A O 1
ATOM 1348 N N . SER A 1 180 ? 2.091 6.884 -10.533 1.00 95.88 180 SER A N 1
ATOM 1349 C CA . SER A 1 180 ? 3.273 6.516 -9.780 1.00 95.88 180 SER A CA 1
ATOM 1350 C C . SER A 1 180 ? 4.475 7.424 -10.049 1.00 95.88 180 SER A C 1
ATOM 1352 O O . SER A 1 180 ? 4.539 8.187 -11.021 1.00 95.88 180 SER A O 1
ATOM 1354 N N . VAL A 1 181 ? 5.440 7.331 -9.139 1.00 95.88 181 VAL A N 1
ATOM 1355 C CA . VAL A 1 181 ? 6.752 7.974 -9.187 1.00 95.88 181 VAL A CA 1
ATOM 1356 C C . VAL A 1 181 ? 7.796 6.883 -9.057 1.00 95.88 181 VAL A C 1
ATOM 1358 O O . VAL A 1 181 ? 7.674 6.019 -8.195 1.00 95.88 181 VAL A O 1
ATOM 1361 N N . TRP A 1 182 ? 8.829 6.899 -9.889 1.00 94.00 182 TRP A N 1
ATOM 1362 C CA . TRP A 1 182 ? 9.814 5.821 -9.883 1.00 94.00 182 TRP A CA 1
ATOM 1363 C C . TRP A 1 182 ? 11.235 6.309 -10.117 1.00 94.00 182 TRP A C 1
ATOM 1365 O O . TRP A 1 182 ? 11.471 7.382 -10.679 1.00 94.00 182 TRP A O 1
ATOM 1375 N N . GLN A 1 183 ? 12.191 5.491 -9.696 1.00 92.31 183 GLN A N 1
ATOM 1376 C CA . GLN A 1 183 ? 13.612 5.766 -9.800 1.00 92.31 183 GLN A CA 1
ATOM 1377 C C . GLN A 1 183 ? 14.389 4.497 -10.172 1.00 92.31 183 GLN A C 1
ATOM 1379 O O . GLN A 1 183 ? 14.157 3.418 -9.622 1.00 92.31 183 GLN A O 1
ATOM 1384 N N . LEU A 1 184 ? 15.345 4.636 -11.098 1.00 86.12 184 LEU A N 1
ATOM 1385 C CA . LEU A 1 184 ? 16.244 3.549 -11.486 1.00 86.12 184 LEU A CA 1
ATOM 1386 C C . LEU A 1 184 ? 17.184 3.189 -10.334 1.00 86.12 184 LEU A C 1
ATOM 1388 O O . LEU A 1 184 ? 17.628 4.059 -9.593 1.00 86.12 184 LEU A O 1
ATOM 1392 N N . ARG A 1 185 ? 17.603 1.919 -10.255 1.00 80.06 185 ARG A N 1
ATOM 1393 C CA . ARG A 1 185 ? 18.567 1.445 -9.241 1.00 80.06 185 ARG A CA 1
ATOM 1394 C C . ARG A 1 185 ? 19.840 2.306 -9.138 1.00 80.06 185 ARG A C 1
ATOM 1396 O O . ARG A 1 185 ? 20.367 2.471 -8.045 1.00 80.06 185 ARG A O 1
ATOM 1403 N N . GLY A 1 186 ? 20.331 2.849 -10.256 1.00 79.12 186 GLY A N 1
ATOM 1404 C CA . GLY A 1 186 ? 21.527 3.705 -10.289 1.00 79.12 186 GLY A CA 1
ATOM 1405 C C . GLY A 1 186 ? 21.341 5.097 -9.674 1.00 79.12 186 GLY A C 1
ATOM 1406 O O . GLY A 1 186 ? 22.329 5.749 -9.355 1.00 79.12 186 GLY A O 1
ATOM 1407 N N . ASP A 1 187 ? 20.095 5.516 -9.463 1.00 81.56 187 ASP A N 1
ATOM 1408 C CA . ASP A 1 187 ? 19.727 6.858 -9.012 1.00 81.56 187 ASP A CA 1
ATOM 1409 C C . ASP A 1 187 ? 19.352 6.892 -7.519 1.00 81.56 187 ASP A C 1
ATOM 1411 O O . ASP A 1 187 ? 18.966 7.947 -7.029 1.00 81.56 187 ASP A O 1
ATOM 1415 N N . GLY A 1 188 ? 19.470 5.771 -6.789 1.00 69.19 188 GLY A N 1
ATOM 1416 C CA . GLY A 1 188 ? 18.886 5.515 -5.456 1.00 69.19 188 GLY A CA 1
ATOM 1417 C C . GLY A 1 188 ? 19.214 6.487 -4.310 1.00 69.19 188 GLY A C 1
ATOM 1418 O O . GLY A 1 188 ? 18.756 6.282 -3.191 1.00 69.19 188 GLY A O 1
ATOM 1419 N N . SER A 1 189 ? 20.010 7.528 -4.556 1.00 77.00 189 SER A N 1
ATOM 1420 C CA . SER A 1 189 ? 20.285 8.614 -3.612 1.00 77.00 189 SER A CA 1
ATOM 1421 C C . SER A 1 189 ? 19.568 9.928 -3.942 1.00 77.00 189 SER A C 1
ATOM 1423 O O . SER A 1 189 ? 19.697 10.882 -3.175 1.00 77.00 189 SER A O 1
ATOM 1425 N N . LEU A 1 190 ? 18.876 10.043 -5.083 1.00 88.44 190 LEU A N 1
ATOM 1426 C CA . LEU A 1 190 ? 18.178 11.281 -5.433 1.00 88.44 190 LEU A CA 1
ATOM 1427 C C . LEU A 1 190 ? 16.825 11.341 -4.706 1.00 88.44 190 LEU A C 1
ATOM 1429 O O . LEU A 1 190 ? 16.086 10.359 -4.719 1.00 88.44 190 LEU A O 1
ATOM 1433 N N . PRO A 1 191 ? 16.446 12.497 -4.134 1.00 93.44 191 PRO A N 1
ATOM 1434 C CA . PRO A 1 191 ? 15.174 12.657 -3.422 1.00 93.44 191 PRO A CA 1
ATOM 1435 C C . PRO A 1 191 ? 13.949 12.666 -4.351 1.00 93.44 191 PRO A C 1
ATOM 1437 O O . PRO A 1 191 ? 12.814 12.701 -3.874 1.00 93.44 191 PRO A O 1
ATOM 1440 N N . ALA A 1 192 ? 14.171 12.673 -5.668 1.00 95.25 192 ALA A N 1
ATOM 1441 C CA . ALA A 1 192 ? 13.133 12.759 -6.677 1.00 95.25 192 ALA A CA 1
ATOM 1442 C C . ALA A 1 192 ? 13.256 11.645 -7.722 1.00 95.25 192 ALA A C 1
ATOM 1444 O O . ALA A 1 192 ? 14.359 11.239 -8.103 1.00 95.25 192 ALA A O 1
ATOM 1445 N N . GLY A 1 193 ? 12.101 11.192 -8.198 1.00 94.62 193 GLY A N 1
ATOM 1446 C CA . GLY A 1 193 ? 11.948 10.244 -9.291 1.00 94.62 193 GLY A CA 1
ATOM 1447 C C . GLY A 1 193 ? 11.302 10.875 -10.523 1.00 94.62 193 GLY A C 1
ATOM 1448 O O . GLY A 1 193 ? 11.251 12.095 -10.694 1.00 94.62 193 GLY A O 1
ATOM 1449 N N . LYS A 1 194 ? 10.802 10.019 -11.410 1.00 94.31 194 LYS A N 1
ATOM 1450 C CA . LYS A 1 194 ? 10.050 10.398 -12.607 1.00 94.31 194 LYS A CA 1
ATOM 1451 C C . LYS A 1 194 ? 8.588 10.032 -12.413 1.00 94.31 194 LYS A C 1
ATOM 1453 O O . LYS A 1 194 ? 8.286 8.888 -12.082 1.00 94.31 194 LYS A O 1
ATOM 1458 N N . LEU A 1 195 ? 7.697 10.989 -12.660 1.00 95.81 195 LEU A N 1
ATOM 1459 C CA . LEU A 1 195 ? 6.269 10.708 -12.788 1.00 95.81 195 LEU A CA 1
ATOM 1460 C C . LEU A 1 195 ? 6.039 9.779 -13.979 1.00 95.81 195 LEU A C 1
ATOM 1462 O O . LEU A 1 195 ? 6.686 9.918 -15.022 1.00 95.81 195 LEU A O 1
ATOM 1466 N N . THR A 1 196 ? 5.109 8.846 -13.834 1.00 94.62 196 THR A N 1
ATOM 1467 C CA . THR A 1 196 ? 4.698 7.969 -14.924 1.00 94.62 196 THR A CA 1
ATOM 1468 C C . THR A 1 196 ? 3.216 7.639 -14.831 1.00 94.62 196 THR A C 1
ATOM 1470 O O . THR A 1 196 ? 2.625 7.609 -13.752 1.00 94.62 196 THR A O 1
ATOM 1473 N N . VAL A 1 197 ? 2.627 7.395 -15.997 1.00 95.19 197 VAL A N 1
ATOM 1474 C CA . VAL A 1 197 ? 1.243 6.930 -16.172 1.00 95.19 197 VAL A CA 1
ATOM 1475 C C . VAL A 1 197 ? 1.100 5.420 -15.968 1.00 95.19 197 VAL A C 1
ATOM 1477 O O . VAL A 1 197 ? 0.003 4.869 -16.026 1.00 95.19 197 VAL A O 1
ATOM 1480 N N . ASN A 1 198 ? 2.226 4.742 -15.773 1.00 93.56 198 ASN A N 1
ATOM 1481 C CA . ASN A 1 198 ? 2.289 3.308 -15.567 1.00 93.56 198 ASN A CA 1
ATOM 1482 C C . ASN A 1 198 ? 2.105 2.973 -14.086 1.00 93.56 198 ASN A C 1
ATOM 1484 O O . ASN A 1 198 ? 2.733 3.596 -13.231 1.00 93.56 198 ASN A O 1
ATOM 1488 N N . GLY A 1 199 ? 1.303 1.961 -13.788 1.00 93.44 199 GLY A N 1
ATOM 1489 C CA . GLY A 1 199 ? 1.128 1.417 -12.445 1.00 93.44 199 GLY A CA 1
ATOM 1490 C C . GLY A 1 199 ? 1.291 -0.098 -12.435 1.00 93.44 199 GLY A C 1
ATOM 1491 O O . GLY A 1 199 ? 1.253 -0.749 -13.477 1.00 93.44 199 GLY A O 1
ATOM 1492 N N . LEU A 1 200 ? 1.484 -0.662 -11.248 1.00 93.81 200 LEU A N 1
ATOM 1493 C CA . LEU A 1 200 ? 1.503 -2.104 -11.032 1.00 93.81 200 LEU A CA 1
ATOM 1494 C C . LEU A 1 200 ? 0.105 -2.597 -10.675 1.00 93.81 200 LEU A C 1
ATOM 1496 O O . LEU A 1 200 ? -0.576 -1.971 -9.853 1.00 93.81 200 LEU A O 1
ATOM 1500 N N . VAL A 1 201 ? -0.285 -3.744 -11.237 1.00 94.56 201 VAL A N 1
ATOM 1501 C CA . VAL A 1 201 ? -1.462 -4.473 -10.759 1.00 94.56 201 VAL A CA 1
ATOM 1502 C C . VAL A 1 201 ? -1.092 -5.082 -9.412 1.00 94.56 201 VAL A C 1
ATOM 1504 O O . VAL A 1 201 ? -0.129 -5.844 -9.292 1.00 94.56 201 VAL A O 1
ATOM 1507 N N . THR A 1 202 ? -1.827 -4.693 -8.375 1.00 94.94 202 THR A N 1
ATOM 1508 C CA . THR A 1 202 ? -1.465 -4.979 -6.985 1.00 94.94 202 THR A CA 1
ATOM 1509 C C . THR A 1 202 ? -2.650 -5.572 -6.236 1.00 94.94 202 THR A C 1
ATOM 1511 O O . THR A 1 202 ? -3.758 -5.038 -6.261 1.00 94.94 202 THR A O 1
ATOM 1514 N N . GLY A 1 203 ? -2.412 -6.694 -5.564 1.00 95.38 203 GLY A N 1
ATOM 1515 C CA . GLY A 1 203 ? -3.344 -7.312 -4.631 1.00 95.38 203 GLY A CA 1
ATOM 1516 C C . GLY A 1 203 ? -3.091 -6.824 -3.208 1.00 95.38 203 GLY A C 1
ATOM 1517 O O . GLY A 1 203 ? -1.950 -6.643 -2.794 1.00 95.38 203 GLY A O 1
ATOM 1518 N N . PHE A 1 204 ? -4.156 -6.644 -2.441 1.00 96.06 204 PHE A N 1
ATOM 1519 C CA . PHE A 1 204 ? -4.132 -6.210 -1.053 1.00 96.06 204 PHE A CA 1
ATOM 1520 C C . PHE A 1 204 ? -4.948 -7.176 -0.204 1.00 96.06 204 PHE A C 1
ATOM 1522 O O . PHE A 1 204 ? -6.126 -7.410 -0.476 1.00 96.06 204 PHE A O 1
ATOM 1529 N N . GLY A 1 205 ? -4.334 -7.721 0.843 1.00 94.81 205 GLY A N 1
ATOM 1530 C CA . GLY A 1 205 ? -5.024 -8.524 1.845 1.00 94.81 205 GLY A CA 1
ATOM 1531 C C . GLY A 1 205 ? -5.232 -7.731 3.122 1.00 94.81 205 GLY A C 1
ATOM 1532 O O . GLY A 1 205 ? -4.284 -7.373 3.831 1.00 94.81 205 GLY A O 1
ATOM 1533 N N . PHE A 1 206 ? -6.500 -7.490 3.419 1.00 95.75 206 PHE A N 1
ATOM 1534 C CA . PHE A 1 206 ? -6.957 -6.800 4.609 1.00 95.75 206 PHE A CA 1
ATOM 1535 C C . PHE A 1 206 ? -7.515 -7.779 5.632 1.00 95.75 206 PHE A C 1
ATOM 1537 O O . PHE A 1 206 ? -8.125 -8.786 5.282 1.00 95.75 206 PHE A O 1
ATOM 1544 N N . TRP A 1 207 ? -7.365 -7.446 6.908 1.00 94.69 207 TRP A N 1
ATOM 1545 C CA . TRP A 1 207 ? -7.957 -8.174 8.018 1.00 94.69 207 TRP A CA 1
ATOM 1546 C C . TRP A 1 207 ? -8.904 -7.266 8.788 1.00 94.69 207 TRP A C 1
ATOM 1548 O O . TRP A 1 207 ? -8.493 -6.249 9.357 1.00 94.69 207 TRP A O 1
ATOM 1558 N N . VAL A 1 208 ? -10.184 -7.626 8.812 1.00 92.62 208 VAL A N 1
ATOM 1559 C CA . VAL A 1 208 ? -11.174 -6.876 9.583 1.00 92.62 208 VAL A CA 1
ATOM 1560 C C . VAL A 1 208 ? -11.035 -7.260 11.043 1.00 92.62 208 VAL A C 1
ATOM 1562 O O . VAL A 1 208 ? -11.207 -8.424 11.403 1.00 92.62 208 VAL A O 1
ATOM 1565 N N . VAL A 1 209 ? -10.737 -6.272 11.886 1.00 86.50 209 VAL A N 1
ATOM 1566 C CA . VAL A 1 209 ? -10.773 -6.430 13.340 1.00 86.50 209 VAL A CA 1
ATOM 1567 C C . VAL A 1 209 ? -12.214 -6.215 13.783 1.00 86.50 209 VAL A C 1
ATOM 1569 O O . VAL A 1 209 ? -12.713 -5.095 13.666 1.00 86.50 209 VAL A O 1
ATOM 1572 N N . PRO A 1 210 ? -12.912 -7.250 14.277 1.00 82.00 210 PRO A N 1
ATOM 1573 C CA . PRO A 1 210 ? -14.263 -7.070 14.773 1.00 82.00 210 PRO A CA 1
ATOM 1574 C C . PRO A 1 210 ? -14.227 -6.092 15.942 1.00 82.00 210 PRO A C 1
ATOM 1576 O O . PRO A 1 210 ? -13.439 -6.268 16.876 1.00 82.00 210 PRO A O 1
ATOM 1579 N N . GLU A 1 211 ? -15.069 -5.059 15.901 1.00 78.69 211 GLU A N 1
ATOM 1580 C CA . GLU A 1 211 ? -15.203 -4.174 17.051 1.00 78.69 211 GLU A CA 1
ATOM 1581 C C . GLU A 1 211 ? -15.606 -5.027 18.264 1.00 78.69 211 GLU A C 1
ATOM 1583 O O . GLU A 1 211 ? -16.524 -5.850 18.146 1.00 78.69 211 GLU A O 1
ATOM 1588 N N . PRO A 1 212 ? -14.946 -4.876 19.430 1.00 72.56 212 PRO A N 1
ATOM 1589 C CA . PRO A 1 212 ? -15.418 -5.522 20.643 1.00 72.56 2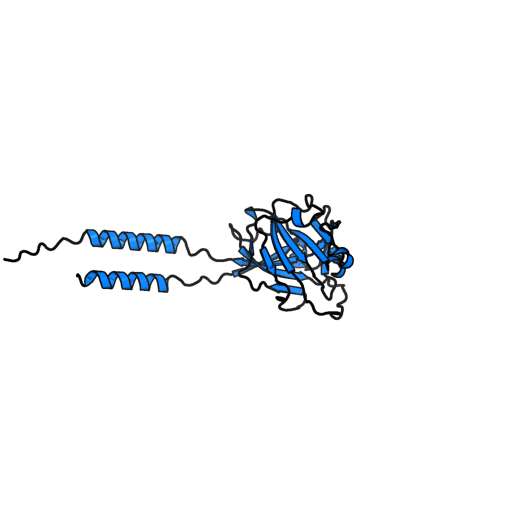12 PRO A CA 1
ATOM 1590 C C . PRO A 1 212 ? -16.853 -5.056 20.841 1.00 72.56 212 PRO A C 1
ATOM 1592 O O . PRO A 1 212 ? -17.086 -3.859 21.004 1.00 72.56 212 PRO A O 1
ATOM 1595 N N . GLY A 1 213 ? -17.803 -5.991 20.712 1.00 73.38 213 GLY A N 1
ATOM 1596 C CA . GLY A 1 213 ? -19.200 -5.655 20.475 1.00 73.38 213 GLY A CA 1
ATOM 1597 C C . GLY A 1 213 ? -19.649 -4.576 21.447 1.00 73.38 213 GLY A C 1
ATOM 1598 O O . GLY A 1 213 ? -19.730 -4.829 22.648 1.00 73.38 213 GLY A O 1
ATOM 1599 N N . VAL A 1 214 ? -19.912 -3.367 20.944 1.00 76.25 214 VAL A N 1
ATOM 1600 C CA . VAL A 1 214 ? -20.302 -2.228 21.788 1.00 76.25 214 VAL A CA 1
ATOM 1601 C C . VAL A 1 214 ? -21.520 -2.618 22.623 1.00 76.25 214 VAL A C 1
ATOM 1603 O O . VAL A 1 214 ? -21.574 -2.320 23.809 1.00 76.25 214 VAL A O 1
ATOM 1606 N N . GLY A 1 215 ? -22.421 -3.426 22.054 1.00 72.44 215 GLY A N 1
ATOM 1607 C CA . GLY A 1 215 ? -23.523 -4.061 22.772 1.00 72.44 215 GLY A CA 1
ATOM 1608 C C . GLY A 1 215 ? -23.086 -4.922 23.960 1.00 72.44 215 GLY A C 1
ATOM 1609 O O . GLY A 1 215 ? -23.699 -4.819 25.016 1.00 72.44 215 GLY A O 1
ATOM 1610 N N . LEU A 1 216 ? -22.021 -5.721 23.854 1.00 78.19 216 LEU A N 1
ATOM 1611 C CA . LEU A 1 216 ? -21.476 -6.480 24.985 1.00 78.19 216 LEU A CA 1
ATOM 1612 C C . LEU A 1 216 ? -20.977 -5.532 26.084 1.00 78.19 216 LEU A C 1
ATOM 1614 O O . LEU A 1 216 ? -21.314 -5.714 27.252 1.00 78.19 216 LEU A O 1
ATOM 1618 N N . LEU A 1 217 ? -20.226 -4.489 25.723 1.00 82.88 217 LEU A N 1
ATOM 1619 C CA . LEU A 1 217 ? -19.722 -3.516 26.696 1.00 82.88 217 LEU A CA 1
ATOM 1620 C C . LEU A 1 217 ? -20.861 -2.728 27.354 1.00 82.88 217 LEU A C 1
ATOM 1622 O O . LEU A 1 217 ? -20.880 -2.570 28.574 1.00 82.88 217 LEU A O 1
ATOM 1626 N N . THR A 1 218 ? -21.850 -2.288 26.575 1.00 85.31 218 THR A N 1
ATOM 1627 C CA . THR A 1 218 ? -23.016 -1.558 27.077 1.00 85.31 218 THR A CA 1
ATOM 1628 C C . THR A 1 218 ? -23.885 -2.440 27.966 1.00 85.31 218 THR A C 1
ATOM 1630 O O . THR A 1 218 ? -24.234 -2.030 29.069 1.00 85.31 218 THR A O 1
ATOM 1633 N N . THR A 1 219 ? -24.215 -3.662 27.540 1.00 84.62 219 THR A N 1
ATOM 1634 C CA . THR A 1 219 ? -25.018 -4.602 28.342 1.00 84.62 219 THR A CA 1
ATOM 1635 C C . THR A 1 219 ? -24.302 -4.974 29.633 1.00 84.62 219 THR A C 1
ATOM 1637 O O . THR A 1 219 ? -24.915 -4.920 30.696 1.00 84.62 219 THR A O 1
ATOM 1640 N N . THR A 1 220 ? -22.997 -5.250 29.575 1.00 84.25 220 THR A N 1
ATOM 1641 C CA . THR A 1 220 ? -22.180 -5.514 30.767 1.00 84.25 220 THR 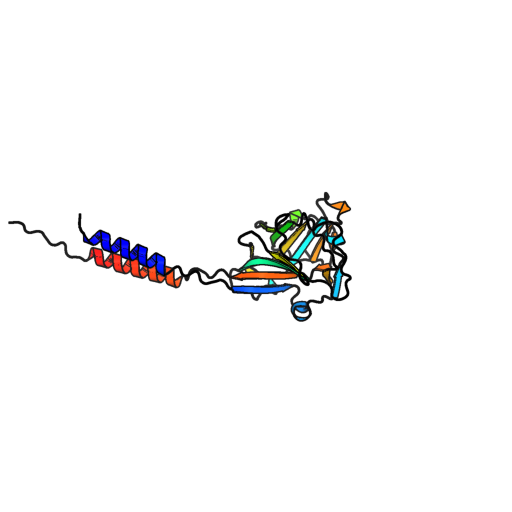A CA 1
ATOM 1642 C C . THR A 1 220 ? -22.180 -4.306 31.700 1.00 84.25 220 THR A C 1
ATOM 1644 O O . THR A 1 220 ? -22.433 -4.449 32.895 1.00 84.25 220 THR A O 1
ATOM 1647 N N . GLY A 1 221 ? -21.992 -3.099 31.159 1.00 86.06 221 GLY A N 1
ATOM 1648 C CA . GLY A 1 221 ? -22.074 -1.853 31.918 1.00 86.06 221 GLY A CA 1
ATOM 1649 C C . GLY A 1 221 ? -23.431 -1.669 32.604 1.00 86.06 221 GLY A C 1
ATOM 1650 O O . GLY A 1 221 ? -23.482 -1.381 33.800 1.00 86.06 221 GLY A O 1
ATOM 1651 N N . LEU A 1 222 ? -24.533 -1.903 31.885 1.00 90.69 222 LEU A N 1
ATOM 1652 C CA . LEU A 1 222 ? -25.897 -1.801 32.415 1.00 90.69 222 LEU A CA 1
ATOM 1653 C C . LEU A 1 222 ? -26.184 -2.851 33.495 1.00 90.69 222 LEU A C 1
ATOM 1655 O O . LEU A 1 222 ? -26.794 -2.524 34.513 1.00 90.69 222 LEU A O 1
ATOM 1659 N N . VAL A 1 223 ? -25.720 -4.090 33.313 1.00 88.62 223 VAL A N 1
ATOM 1660 C CA . VAL A 1 223 ? -25.851 -5.162 34.311 1.00 88.62 223 VAL A CA 1
ATOM 1661 C C . VAL A 1 223 ? -25.068 -4.813 35.578 1.00 88.62 223 VAL A C 1
ATOM 1663 O O . VAL A 1 223 ? -25.615 -4.918 36.677 1.00 88.62 223 VAL A O 1
ATOM 1666 N N . CYS A 1 224 ? -23.834 -4.321 35.444 1.00 87.12 224 CYS A N 1
ATOM 1667 C CA . CYS A 1 224 ? -23.029 -3.850 36.571 1.00 87.12 224 CYS A CA 1
ATOM 1668 C C . CYS A 1 224 ? -23.717 -2.696 37.319 1.00 87.12 224 CYS A C 1
ATOM 1670 O O . CYS A 1 224 ? -23.847 -2.742 38.542 1.00 87.12 224 CYS A O 1
ATOM 1672 N N . LEU A 1 225 ? -24.231 -1.695 36.598 1.00 90.19 225 LEU A N 1
ATOM 1673 C CA . LEU A 1 225 ? -24.988 -0.576 37.172 1.00 90.19 225 LEU A CA 1
ATOM 1674 C C . LEU A 1 225 ? -26.248 -1.041 37.916 1.00 90.19 225 LEU A C 1
ATOM 1676 O O . LEU A 1 225 ? -26.523 -0.579 39.027 1.00 90.19 225 LEU A O 1
ATOM 1680 N N . ALA A 1 226 ? -27.011 -1.970 37.336 1.00 89.56 226 ALA A N 1
ATOM 1681 C CA . ALA A 1 226 ? -28.206 -2.526 37.965 1.00 89.56 226 ALA A CA 1
ATOM 1682 C C . ALA A 1 226 ? -27.869 -3.315 39.240 1.00 89.56 226 ALA A C 1
ATOM 1684 O O . ALA A 1 226 ? -28.596 -3.228 40.233 1.00 89.56 226 ALA A O 1
ATOM 1685 N N . ALA A 1 227 ? -26.757 -4.052 39.234 1.00 85.94 227 ALA A N 1
ATOM 1686 C CA . ALA A 1 227 ? -26.293 -4.799 40.392 1.00 85.94 227 ALA A CA 1
ATOM 1687 C C . ALA A 1 227 ? -25.840 -3.871 41.533 1.00 85.94 227 ALA A C 1
ATOM 1689 O O . ALA A 1 227 ? -26.225 -4.092 42.681 1.00 85.94 227 ALA A O 1
ATOM 1690 N N . LEU A 1 228 ? -25.121 -2.786 41.221 1.00 83.56 228 LEU A N 1
ATOM 1691 C CA . LEU A 1 228 ? -24.704 -1.780 42.207 1.00 83.56 228 LEU A CA 1
ATOM 1692 C C . LEU A 1 228 ? -25.905 -1.090 42.870 1.00 83.56 228 LEU A C 1
ATOM 1694 O O . LEU A 1 228 ? -25.963 -1.000 44.094 1.00 83.56 228 LEU A O 1
ATOM 1698 N N . ARG A 1 229 ? -26.932 -0.714 42.095 1.00 87.81 229 ARG A N 1
ATOM 1699 C CA . ARG A 1 229 ? -28.165 -0.112 42.642 1.00 87.81 229 ARG A CA 1
ATOM 1700 C C . ARG A 1 229 ? -28.932 -1.032 43.598 1.00 87.81 229 ARG A C 1
ATOM 1702 O O . ARG A 1 229 ? -29.692 -0.542 44.433 1.00 87.81 229 ARG A O 1
ATOM 1709 N N . ARG A 1 230 ? -28.780 -2.357 43.482 1.00 81.38 230 ARG A N 1
ATOM 1710 C CA . ARG A 1 230 ? -29.407 -3.314 44.411 1.00 81.38 230 ARG A CA 1
ATOM 1711 C C . ARG A 1 230 ? -28.683 -3.392 45.754 1.00 81.38 230 ARG A C 1
ATOM 1713 O O . ARG A 1 230 ? -29.342 -3.667 46.752 1.00 81.38 230 ARG A O 1
ATOM 1720 N N . VAL A 1 231 ? -27.376 -3.130 45.796 1.00 77.44 231 VAL A N 1
ATOM 1721 C CA . VAL A 1 231 ? -26.596 -3.147 47.045 1.00 77.44 231 VAL A CA 1
ATOM 1722 C C . VAL A 1 231 ? -27.009 -1.994 47.966 1.00 77.44 231 VAL A C 1
ATOM 1724 O O . VAL A 1 231 ? -27.195 -2.217 49.160 1.00 77.44 231 VAL A O 1
ATOM 1727 N N . ASP A 1 232 ? -27.269 -0.805 47.416 1.00 74.25 232 ASP A N 1
ATOM 1728 C CA . ASP A 1 232 ? -27.666 0.374 48.207 1.00 74.25 232 ASP A CA 1
ATOM 1729 C C . ASP A 1 232 ? -29.049 0.251 48.870 1.00 74.25 232 ASP A C 1
ATOM 1731 O O . ASP A 1 232 ? -29.339 0.951 49.838 1.00 74.25 232 ASP A O 1
ATOM 1735 N N . ARG A 1 233 ? -29.918 -0.644 48.380 1.00 77.31 233 ARG A N 1
ATOM 1736 C CA . ARG A 1 233 ? -31.274 -0.842 48.924 1.00 77.31 233 ARG A CA 1
ATOM 1737 C C . ARG A 1 233 ? -31.369 -1.893 50.027 1.00 77.31 233 ARG A C 1
ATOM 1739 O O . ARG A 1 233 ? -32.476 -2.146 50.501 1.00 77.31 233 ARG A O 1
ATOM 1746 N N . MET A 1 234 ? -30.271 -2.525 50.443 1.00 73.69 234 MET A N 1
ATOM 1747 C CA . MET A 1 234 ? -30.355 -3.475 51.552 1.00 73.69 234 MET A CA 1
ATOM 1748 C C . MET A 1 234 ? -30.649 -2.721 52.861 1.00 73.69 234 MET A C 1
ATOM 1750 O O . MET A 1 234 ? -29.856 -1.856 53.245 1.00 73.69 234 MET A O 1
ATOM 1754 N N . PRO A 1 235 ? -31.771 -3.016 53.550 1.00 73.19 235 PRO A N 1
ATOM 1755 C CA . PRO A 1 235 ? -32.105 -2.359 54.804 1.00 73.19 235 PRO A CA 1
ATOM 1756 C C . PRO A 1 235 ? -30.969 -2.599 55.794 1.00 73.19 235 PRO A C 1
ATOM 1758 O O . PRO A 1 235 ? -30.558 -3.740 56.022 1.00 73.19 235 PRO A O 1
ATOM 1761 N N . ARG A 1 236 ? -30.433 -1.515 56.366 1.00 74.31 236 ARG A N 1
ATOM 1762 C CA . ARG A 1 236 ? -29.495 -1.619 57.483 1.00 74.31 236 ARG A CA 1
ATOM 1763 C C . ARG A 1 236 ? -30.238 -2.349 58.590 1.00 74.31 236 ARG A C 1
ATOM 1765 O O . ARG A 1 236 ? -31.152 -1.783 59.178 1.00 74.31 236 ARG A O 1
ATOM 1772 N N . LEU A 1 237 ? -29.870 -3.604 58.835 1.00 70.06 237 LEU A N 1
ATOM 1773 C CA . LEU A 1 237 ? -30.301 -4.312 60.028 1.00 70.06 237 LEU A CA 1
ATOM 1774 C C . LEU A 1 237 ? -29.781 -3.497 61.209 1.00 70.06 237 LEU A C 1
ATOM 1776 O O . LEU A 1 237 ? -28.582 -3.494 61.499 1.00 70.06 237 LEU A O 1
ATOM 1780 N N . VAL A 1 238 ? -30.685 -2.724 61.806 1.00 71.75 238 VAL A N 1
ATOM 1781 C CA . VAL A 1 238 ? -30.456 -2.027 63.061 1.00 71.75 238 VAL A CA 1
ATOM 1782 C C . VAL A 1 238 ? -30.193 -3.130 64.071 1.00 71.75 238 VAL A C 1
ATOM 1784 O O . VAL A 1 238 ? -31.062 -3.942 64.377 1.00 71.75 238 VAL A O 1
ATOM 1787 N N . SER A 1 239 ? -28.934 -3.236 64.475 1.00 72.38 239 SER A N 1
ATOM 1788 C CA . SER A 1 239 ? -28.503 -4.155 65.513 1.00 72.38 239 SER A CA 1
ATOM 1789 C C . SER A 1 239 ? -29.013 -3.612 66.842 1.00 72.38 239 SER A C 1
ATOM 1791 O O . SER A 1 239 ? -28.258 -2.947 67.548 1.00 72.38 239 SER A O 1
ATOM 1793 N N . ASP A 1 240 ? -30.266 -3.901 67.182 1.00 72.81 240 ASP A N 1
ATOM 1794 C CA . ASP A 1 240 ? -30.732 -3.789 68.560 1.00 72.81 240 ASP A CA 1
ATOM 1795 C C . ASP A 1 240 ? -30.004 -4.854 69.382 1.00 72.81 240 ASP A C 1
ATOM 1797 O O . ASP A 1 240 ? -30.338 -6.039 69.367 1.00 72.81 240 ASP A O 1
ATOM 1801 N N . ARG A 1 241 ? -28.930 -4.429 70.050 1.00 67.19 241 ARG A N 1
ATOM 1802 C CA . ARG A 1 241 ? -28.389 -5.142 71.203 1.00 67.19 241 ARG A CA 1
ATOM 1803 C C . ARG A 1 241 ? -28.962 -4.476 72.444 1.00 67.19 241 ARG A C 1
ATOM 1805 O O . ARG A 1 241 ? -28.578 -3.349 72.753 1.00 67.19 241 ARG A O 1
ATOM 1812 N N . GLY A 1 242 ? -29.882 -5.184 73.093 1.00 66.38 242 GLY A N 1
ATOM 1813 C CA . GLY A 1 242 ? -30.053 -5.099 74.542 1.00 66.38 242 GLY A CA 1
ATOM 1814 C C . GLY A 1 242 ? -28.904 -5.796 75.256 1.00 66.38 242 GLY A C 1
ATOM 1815 O O . GLY A 1 242 ? -28.269 -6.678 74.627 1.00 66.38 242 GLY A O 1
#

Radius of gyration: 26.24 Å; chains: 1; bounding box: 54×34×96 Å

Secondary structure (DSSP, 8-state):
--THHHHHHHHHHHHHHHH---PPPEEEEEEESGGGTTTS--SEEEEGGGGSSEEEEEE-GGGGTTSPTT-EEEEEEEEEBPTTSPBPP-SS--TT-EEEEEEES--GGG--SBHHHH--TT-EEEE-TT-----SSEEEEE-SSS-EEE-GGG-EEEEEEES---SBEEEEEE-SS--EEEE-GGGTT-SB-EEESEEE-EEEEEEE-----HHHHHHHHHHHHHHHHHHTTS--------